Protein 2WPQ (pdb70)

Radius of gyration: 41.94 Å; Cα contacts (8 Å, |Δi|>4): 166; chains: 3; bounding box: 78×18×130 Å

B-factor: mean 27.18, std 9.49, range [5.08, 72.44]

Organism: Salmonella typhimurium (strain LT2 / SGSC1412 / ATCC 700720) (NCBI:txid99287)

InterPro domains:
  IPR005594 Trimeric autotransporter adhesin YadA-like, C-terminal membrane anchor domain [PF03895] (1401-1461)
  IPR008635 Trimeric autotransporter adhesin YadA-like, stalk domain [PF05662] (232-275)
  IPR008635 Trimeric autotransporter adhesin YadA-like, stalk domain [PF05662] (337-381)
  IPR008635 Trimeric autotransporter adhesin YadA-like, stalk domain [PF05662] (456-500)
  IPR008635 Trimeric autotransporter adhesin YadA-like, stalk domain [PF05662] (547-591)
  IPR008635 Trimeric autotransporter adhesin YadA-like, stalk domain [PF05662] (638-681)
  IPR008635 Trimeric autotransporter adhesin YadA-like, stalk domain [PF05662] (709-753)
  IPR008635 Trimeric autotransporter adhesin YadA-like, stalk domain [PF05662] (800-843)
  IPR008635 Trimeric autotransporter adhesin YadA-like, stalk domain [PF05662] (871-912)
  IPR008635 Trimeric autotransporter adhesin YadA-like, stalk domain [PF05662] (1029-1067)
  IPR008635 Trimeric autotransporter adhesin YadA-like, stalk domain [PF05662] (1165-1205)
  IPR008635 Trimeric autotransporter adhesin YadA-like, stalk domain [PF05662] (1286-1325)
  IPR008635 Trimeric autotransporter adhesin YadA-like, stalk domain [PF05662] (1339-1376)
  IPR008640 Trimeric autotransporter adhesin YadA-like, head domain [PF05658] (119-144)
  IPR008640 Trimeric autotransporter adhesin YadA-like, head domain [PF05658] (146-172)
  IPR008640 Trimeric autotransporter adhesin YadA-like, head domain [PF05658] (174-200)
  IPR008640 Trimeric autotransporter adhesin YadA-like, head domain [PF05658] (202-227)
  IPR008640 Trimeric autotransp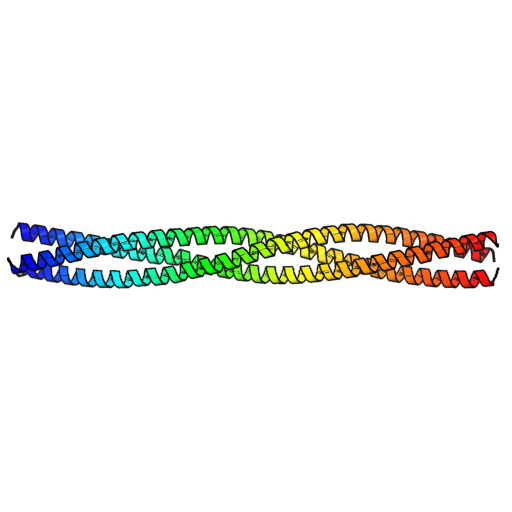orter adhesin YadA-like, head domain [PF05658] (943-969)
  IPR008640 Trimeric autotransporter adhesin YadA-like, head domain [PF05658] (1104-1130)
  IPR008640 Trimeric autotransporter adhesin YadA-like, head domain [PF05658] (1237-1254)

Foldseek 3Di:
DVVVVVVVVVVVVVVVVVVVVVVVVVVVVVVVVVVVVVVVVVVVVVVVVVVVVVVVVVVVVVVVVVVVVVVVVVVVVVVVVVVVVVVVVVVVVVVVVVD/DVVVVVVVVVVVVVVVVVVVVVVVVVVVVVVVVVVVVVVVVVVVVVVVVVVVVVVVVVVVVVVVVVVVVVVVVVVVVVVVVVVVVVVVVVVVVVVVVVD/DVVVVVVVVVVVVVVVVVVVVVVVVVVVVVVVVVVVVVVVVVVVVVVVVVVVVVVVVVVVVVVVVVVVVVVVVVVVVVVVVVVVVVVVVVVVVVVVVVD

Structure (mmCIF, N/CA/C/O backbone):
data_2WPQ
#
_entry.id   2WPQ
#
_cell.length_a   26.022
_cell.length_b   36.967
_cell.length_c   178.445
_cell.angle_alpha   90.00
_cell.angle_beta   92.73
_cell.angle_gamma   90.00
#
_symmetry.space_group_name_H-M   'P 1 21 1'
#
loop_
_entity.id
_entity.type
_entity.pdbx_description
1 polymer 'TRIMERIC AUTOTRANSPORTER ADHESIN FRAGMENT'
2 non-polymer 'NITRATE ION'
3 non-polymer 'CHLORIDE ION'
4 water water
#
loop_
_atom_site.group_PDB
_atom_site.id
_atom_site.type_symbol
_atom_site.label_atom_id
_atom_site.label_alt_id
_atom_site.label_comp_id
_atom_site.label_asym_id
_atom_site.label_entity_id
_atom_site.label_seq_id
_atom_site.pdbx_PDB_ins_code
_atom_site.Cartn_x
_atom_site.Cartn_y
_atom_site.Cartn_z
_atom_site.occupancy
_atom_site.B_iso_or_equiv
_atom_site.auth_seq_id
_atom_site.auth_comp_id
_atom_site.auth_asym_id
_atom_site.auth_atom_id
_atom_site.pdbx_PDB_model_num
ATOM 1 N N . MET A 1 1 ? -54.711 0.268 -104.988 1.00 52.73 450 MET A N 1
ATOM 2 C CA . MET A 1 1 ? -53.795 1.222 -104.293 1.00 52.49 450 MET A CA 1
ATOM 3 C C . MET A 1 1 ? -54.376 1.737 -102.971 1.00 51.13 450 MET A C 1
ATOM 4 O O . MET A 1 1 ? -53.625 2.155 -102.088 1.00 50.70 450 MET A O 1
ATOM 6 N N . LYS A 1 2 ? -55.701 1.707 -102.831 1.00 48.93 451 LYS A N 1
ATOM 7 C CA . LYS A 1 2 ? -56.356 2.256 -101.636 1.00 47.16 451 LYS A CA 1
ATOM 8 C C . LYS A 1 2 ? -56.018 1.438 -100.395 1.00 43.73 451 LYS A C 1
ATOM 9 O O . LYS A 1 2 ? -55.655 1.993 -99.353 1.00 42.56 451 LYS A O 1
ATOM 15 N N . GLN A 1 3 ? -56.128 0.118 -100.523 1.00 39.54 452 GLN A N 1
ATOM 16 C CA . GLN A 1 3 ? -55.804 -0.792 -99.430 1.00 38.82 452 GLN A CA 1
ATOM 17 C C . GLN A 1 3 ? -54.344 -0.654 -99.015 1.00 35.21 452 GLN A C 1
ATOM 18 O O . GLN A 1 3 ? -54.039 -0.620 -97.824 1.00 32.34 452 GLN A O 1
ATOM 24 N N . ILE A 1 4 ? -53.450 -0.576 -100.001 1.00 32.24 453 ILE A N 1
ATOM 25 C CA . ILE A 1 4 ? -52.017 -0.432 -99.728 1.00 30.42 453 ILE A CA 1
ATOM 26 C C . ILE A 1 4 ? -51.744 0.882 -99.012 1.00 27.81 453 ILE A C 1
ATOM 27 O O . ILE A 1 4 ? -50.928 0.938 -98.093 1.00 25.43 453 ILE A O 1
ATOM 32 N N . GLU A 1 5 ? -52.435 1.934 -99.427 1.00 26.43 454 GLU A N 1
ATOM 33 C CA . GLU A 1 5 ? -52.309 3.223 -98.763 1.00 27.91 454 GLU A CA 1
ATOM 34 C C . GLU A 1 5 ? -52.760 3.128 -97.307 1.00 23.83 454 GLU A C 1
ATOM 35 O O . GLU A 1 5 ? -52.091 3.651 -96.427 1.00 19.81 454 GLU A O 1
ATOM 41 N N . ASP A 1 6 ? -53.871 2.438 -97.057 1.00 23.24 455 ASP A N 1
ATOM 42 C CA . ASP A 1 6 ? -54.332 2.188 -95.684 1.00 22.05 455 ASP A CA 1
ATOM 43 C C . ASP A 1 6 ? -53.283 1.431 -94.868 1.00 18.53 455 ASP A C 1
ATOM 44 O O . ASP A 1 6 ? -53.057 1.722 -93.701 1.00 16.65 455 ASP A O 1
ATOM 49 N N . LYS A 1 7 ? -52.651 0.441 -95.486 1.00 17.44 456 LYS A N 1
ATOM 50 C CA . LYS A 1 7 ? -51.628 -0.324 -94.798 1.00 15.96 456 LYS A CA 1
ATOM 51 C C . LYS A 1 7 ? -50.423 0.565 -94.503 1.00 14.29 456 LYS A C 1
ATOM 52 O O . LYS A 1 7 ? -49.888 0.523 -93.400 1.00 13.32 456 LYS A O 1
ATOM 58 N N . ILE A 1 8 ? -50.059 1.427 -95.455 1.00 12.80 457 ILE A N 1
ATOM 59 C CA . ILE A 1 8 ? -48.923 2.336 -95.275 1.00 15.39 457 ILE A CA 1
ATOM 60 C C . ILE A 1 8 ? -49.190 3.320 -94.13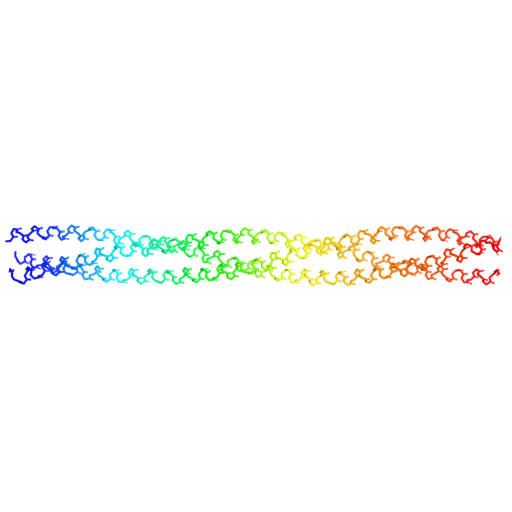2 1.00 16.14 457 ILE A C 1
ATOM 61 O O . ILE A 1 8 ? -48.303 3.615 -93.318 1.00 12.65 457 ILE A O 1
ATOM 66 N N . GLU A 1 9 ? -50.432 3.785 -94.047 1.00 16.87 458 GLU A N 1
ATOM 67 C CA . GLU A 1 9 ? -50.823 4.670 -92.968 1.00 16.63 458 GLU A CA 1
ATOM 68 C C . GLU A 1 9 ? -50.622 3.966 -91.630 1.00 13.58 458 GLU A C 1
ATOM 69 O O . GLU A 1 9 ? -50.062 4.544 -90.721 1.00 14.72 458 GLU A O 1
ATOM 75 N N . GLU A 1 10 ? -51.033 2.704 -91.506 1.00 16.06 459 GLU A N 1
ATOM 76 C CA . GLU A 1 10 ? -50.846 2.020 -90.234 1.00 17.12 459 GLU A CA 1
ATOM 77 C C . GLU A 1 10 ? -49.354 1.817 -89.947 1.00 14.86 459 GLU A C 1
ATOM 78 O O . GLU A 1 10 ? -48.908 1.960 -88.815 1.00 15.94 459 GLU A O 1
ATOM 84 N N . ILE A 1 11 ? -48.590 1.509 -90.988 1.00 13.91 460 ILE A N 1
ATOM 85 C CA . ILE A 1 11 ? -47.161 1.280 -90.846 1.00 14.58 460 ILE A CA 1
ATOM 86 C C . ILE A 1 11 ? -46.473 2.525 -90.335 1.00 12.31 460 ILE A C 1
ATOM 87 O O . ILE A 1 11 ? -45.738 2.490 -89.343 1.00 14.54 460 ILE A O 1
ATOM 92 N N . LEU A 1 12 ? -46.747 3.636 -90.994 1.00 15.95 461 LEU A N 1
ATOM 93 C CA . LEU A 1 12 ? -46.095 4.863 -90.612 1.00 15.08 461 LEU A CA 1
ATOM 94 C C . LEU A 1 12 ? -46.400 5.182 -89.149 1.00 17.54 461 LEU A C 1
ATOM 95 O O . LEU A 1 12 ? -45.478 5.519 -88.399 1.00 16.81 461 LEU A O 1
ATOM 100 N N . SER A 1 13 ? -47.667 5.021 -88.735 1.00 20.15 462 SER A N 1
ATOM 101 C CA . SER A 1 13 ? -48.082 5.260 -87.331 1.00 20.01 462 SER A CA 1
ATOM 102 C C . SER A 1 13 ? -47.348 4.384 -86.330 1.00 18.76 462 SER A C 1
ATOM 103 O O . SER A 1 13 ? -46.878 4.866 -85.308 1.00 17.63 462 SER A O 1
ATOM 106 N N . LYS A 1 14 ? -47.262 3.089 -86.619 1.00 18.71 463 LYS A N 1
ATOM 107 C CA . LYS A 1 14 ? -46.485 2.183 -85.797 1.00 18.22 463 LYS A CA 1
ATOM 108 C C . LYS A 1 14 ? -45.024 2.612 -85.725 1.00 16.08 463 LYS A C 1
ATOM 109 O O . LYS A 1 14 ? -44.429 2.630 -84.654 1.00 15.71 463 LYS A O 1
ATOM 115 N N . ILE A 1 15 ? -44.436 2.946 -86.861 1.00 16.96 464 ILE A N 1
ATOM 116 C CA . ILE A 1 15 ? -43.026 3.316 -86.860 1.00 18.10 464 ILE A CA 1
ATOM 117 C C . ILE A 1 15 ? -42.829 4.559 -85.991 1.00 20.66 464 ILE A C 1
ATOM 118 O O . ILE A 1 15 ? -41.911 4.608 -85.174 1.00 20.88 464 ILE A O 1
ATOM 123 N N . TYR A 1 16 ? -43.723 5.530 -86.132 1.00 19.08 465 TYR A N 1
ATOM 124 C CA . TYR A 1 16 ? -43.690 6.717 -85.287 1.00 19.91 465 TYR A CA 1
ATOM 125 C C . TYR A 1 16 ? -43.737 6.344 -83.800 1.00 19.81 465 TYR A C 1
ATOM 126 O O . TYR A 1 16 ? -42.942 6.851 -83.004 1.00 20.80 465 TYR A O 1
ATOM 135 N N . HIS A 1 17 ? -44.653 5.451 -83.431 1.00 19.09 466 HIS A N 1
ATOM 136 C CA . HIS A 1 17 ? -44.757 5.022 -82.045 1.00 17.54 466 HIS A CA 1
ATOM 137 C C . HIS A 1 17 ? -43.463 4.336 -81.576 1.00 16.25 466 HIS A C 1
ATOM 138 O O . HIS A 1 17 ? -42.980 4.609 -80.480 1.00 16.84 466 HIS A O 1
ATOM 145 N N . ILE A 1 18 ? -42.921 3.447 -82.404 1.00 15.85 467 ILE A N 1
ATOM 146 C CA . ILE A 1 18 ? -41.675 2.757 -82.086 1.00 15.45 467 ILE A CA 1
ATOM 147 C C . ILE A 1 18 ? -40.528 3.735 -81.855 1.00 14.24 467 ILE A C 1
ATOM 148 O O . ILE A 1 18 ? -39.771 3.589 -80.902 1.00 13.43 467 ILE A O 1
ATOM 153 N N . GLU A 1 19 ? -40.426 4.753 -82.703 1.00 17.78 468 GLU A N 1
ATOM 154 C CA . GLU A 1 19 ? -39.404 5.782 -82.545 1.00 18.44 468 GLU A CA 1
ATOM 155 C C . GLU A 1 19 ? -39.504 6.496 -81.197 1.00 18.57 468 GLU A C 1
ATOM 156 O O . GLU A 1 19 ? -38.489 6.725 -80.538 1.00 18.31 468 GLU A O 1
ATOM 162 N N . ASN A 1 20 ? -40.726 6.866 -80.807 1.00 19.56 469 ASN A N 1
ATOM 163 C CA . ASN A 1 20 ? -40.985 7.430 -79.478 1.00 16.29 469 ASN A CA 1
ATOM 164 C C . ASN A 1 20 ? -40.625 6.469 -78.364 1.00 13.75 469 ASN A C 1
ATOM 165 O O . ASN A 1 20 ? -39.970 6.833 -77.399 1.00 11.93 469 ASN A O 1
ATOM 170 N N . GLU A 1 21 ? -41.042 5.216 -78.478 1.00 14.66 470 GLU A N 1
ATOM 171 C CA . GLU A 1 21 ? -40.629 4.271 -77.475 1.00 13.21 470 GLU A CA 1
ATOM 172 C C . GLU A 1 21 ? -39.111 4.275 -77.365 1.00 13.36 470 GLU A C 1
ATOM 173 O O . GLU A 1 21 ? -38.579 4.350 -76.268 1.00 17.26 470 GLU A O 1
ATOM 179 N N . ILE A 1 22 ? -38.418 4.171 -78.498 1.00 15.77 471 ILE A N 1
ATOM 180 C CA . ILE A 1 22 ? -36.955 4.033 -78.480 1.00 17.96 471 ILE A CA 1
ATOM 181 C C . ILE A 1 22 ? -36.286 5.245 -77.815 1.00 18.43 471 ILE A C 1
ATOM 182 O O . ILE A 1 22 ? -35.357 5.099 -77.019 1.00 19.71 471 ILE A O 1
ATOM 187 N N . ALA A 1 23 ? -36.773 6.436 -78.130 1.00 19.78 472 ALA A N 1
ATOM 188 C CA . ALA A 1 23 ? -36.283 7.657 -77.487 1.00 20.87 472 ALA A CA 1
ATOM 189 C C . ALA A 1 23 ? -36.488 7.594 -75.967 1.00 21.54 472 ALA A C 1
ATOM 190 O O . ALA A 1 23 ? -35.582 7.906 -75.194 1.00 20.73 472 ALA A O 1
ATOM 192 N N . ARG A 1 24 ? -37.677 7.176 -75.549 1.00 22.10 473 ARG A N 1
ATOM 193 C CA . ARG A 1 24 ? -37.963 6.967 -74.130 1.00 24.15 473 ARG A CA 1
ATOM 194 C C . ARG A 1 24 ? -36.986 5.961 -73.508 1.00 21.86 473 ARG A C 1
ATOM 195 O O . ARG A 1 24 ? -36.430 6.207 -72.440 1.00 19.35 473 ARG A O 1
ATOM 203 N N . ILE A 1 25 ? -36.775 4.840 -74.191 1.00 20.55 474 ILE A N 1
ATOM 204 C CA . ILE A 1 25 ? -35.879 3.810 -73.701 1.00 19.77 474 ILE A CA 1
ATOM 205 C C . ILE A 1 25 ? -34.457 4.327 -73.562 1.00 18.52 474 ILE A C 1
ATOM 206 O O . ILE A 1 25 ? -33.767 4.000 -72.611 1.00 19.68 474 ILE A O 1
ATOM 211 N N . LYS A 1 26 ? -34.018 5.136 -74.511 1.00 18.90 475 LYS A N 1
ATOM 212 C CA . LYS A 1 26 ? -32.674 5.690 -74.438 1.00 20.80 475 LYS A CA 1
ATOM 213 C C . LYS A 1 26 ? -32.497 6.560 -73.213 1.00 20.80 475 LYS A C 1
ATOM 214 O O . LYS A 1 26 ? -31.500 6.446 -72.501 1.00 20.42 475 LYS A O 1
ATOM 220 N N . LYS A 1 27 ? -33.478 7.420 -72.972 1.00 21.44 476 LYS A N 1
ATOM 221 C CA . LYS A 1 27 ? -33.485 8.259 -71.794 1.00 23.01 476 LYS A CA 1
ATOM 222 C C . LYS A 1 27 ? -33.404 7.417 -70.513 1.00 21.30 476 LYS A C 1
ATOM 223 O O . LYS A 1 27 ? -32.599 7.703 -69.624 1.00 22.88 476 LYS A O 1
ATOM 229 N N . LEU A 1 28 ? -34.241 6.390 -70.423 1.00 19.07 477 LEU A N 1
ATOM 230 C CA . LEU A 1 28 ? -34.209 5.481 -69.290 1.00 19.25 477 LEU A CA 1
ATOM 231 C C . LEU A 1 28 ? -32.811 4.931 -69.058 1.00 17.51 477 LEU A C 1
ATOM 232 O O . LEU A 1 28 ? -32.334 4.935 -67.928 1.00 16.24 477 LEU A O 1
ATOM 237 N N . ILE A 1 29 ? -32.169 4.472 -70.131 1.00 18.87 478 ILE A N 1
ATOM 238 C CA . ILE A 1 29 ? -30.846 3.850 -70.040 1.00 19.93 478 ILE A CA 1
ATOM 239 C C . ILE A 1 29 ? -29.818 4.833 -69.525 1.00 20.75 478 ILE A C 1
ATOM 240 O O . ILE A 1 29 ? -29.013 4.508 -68.650 1.00 18.88 478 ILE A O 1
ATOM 245 N N . PHE A 1 30 ? -29.850 6.050 -70.042 1.00 22.14 479 PHE A N 1
ATOM 246 C CA . PHE A 1 30 ? -28.867 7.022 -69.601 1.00 24.91 479 PHE A CA 1
ATOM 247 C C . PHE A 1 30 ? -29.118 7.473 -68.157 1.00 24.66 479 PHE A C 1
ATOM 248 O O . PHE A 1 30 ? -28.163 7.624 -67.394 1.00 22.83 479 PHE A O 1
ATOM 256 N N . ASP A 1 31 ? -30.387 7.599 -67.762 1.00 25.10 480 ASP A N 1
ATOM 257 C CA . ASP A 1 31 ? -30.734 7.878 -66.365 1.00 26.08 480 ASP A CA 1
ATOM 258 C C . ASP A 1 31 ? -30.337 6.723 -65.438 1.00 25.45 480 ASP A C 1
ATOM 259 O O . ASP A 1 31 ? -29.916 6.949 -64.305 1.00 26.30 480 ASP A O 1
ATOM 264 N N . THR A 1 32 ? -30.485 5.490 -65.913 1.00 23.94 481 THR A N 1
ATOM 265 C CA . THR A 1 32 ? -30.049 4.326 -65.154 1.00 21.71 481 THR A CA 1
ATOM 266 C C . THR A 1 32 ? -28.549 4.404 -64.910 1.00 22.72 481 THR A C 1
ATOM 267 O O . THR A 1 32 ? -28.064 4.154 -63.795 1.00 22.20 481 THR A O 1
ATOM 271 N N . ASN A 1 33 ? -27.822 4.785 -65.954 1.00 22.31 482 ASN A N 1
ATOM 272 C CA . ASN A 1 33 ? -26.376 4.861 -65.875 1.00 23.32 482 ASN A CA 1
ATOM 273 C C . ASN A 1 33 ? -25.856 6.031 -65.048 1.00 23.83 482 ASN A C 1
ATOM 274 O O . ASN A 1 33 ? -24.755 5.956 -64.514 1.00 24.36 482 ASN A O 1
ATOM 279 N N . GLU A 1 34 ? -26.635 7.103 -64.931 1.00 27.20 483 GLU A N 1
ATOM 280 C CA . GLU A 1 34 ? -26.306 8.160 -63.978 1.00 28.54 483 GLU A CA 1
ATOM 281 C C . GLU A 1 34 ? -26.248 7.577 -62.562 1.00 28.42 483 GLU A C 1
ATOM 282 O O . GLU A 1 34 ? -25.319 7.853 -61.802 1.00 29.22 483 GLU A O 1
ATOM 288 N N . LYS A 1 35 ? -27.248 6.770 -62.220 1.00 26.45 484 LYS A N 1
ATOM 289 C CA . LYS A 1 35 ? -27.313 6.131 -60.908 1.00 25.99 484 LYS A CA 1
ATOM 290 C C . LYS A 1 35 ? -26.195 5.114 -60.725 1.00 24.28 484 LYS A C 1
ATOM 291 O O . LYS A 1 35 ? -25.558 5.071 -59.667 1.00 23.97 484 LYS A O 1
ATOM 297 N N . VAL A 1 36 ? -25.979 4.283 -61.743 1.00 23.68 485 VAL A N 1
ATOM 298 C CA . VAL A 1 36 ? -24.934 3.260 -61.682 1.00 23.34 485 VAL A CA 1
ATOM 299 C C . VAL A 1 36 ? -23.566 3.913 -61.472 1.00 24.16 485 VAL A C 1
ATOM 300 O O . VAL A 1 36 ? -22.768 3.424 -60.685 1.00 22.16 485 VAL A O 1
ATOM 304 N N . ASP A 1 37 ? -23.308 5.035 -62.142 1.00 24.04 486 ASP A N 1
ATOM 305 C CA . ASP A 1 37 ? -22.007 5.685 -62.016 1.00 25.62 486 ASP A CA 1
ATOM 306 C C . ASP A 1 37 ? -21.835 6.362 -60.653 1.00 25.64 486 ASP A C 1
ATOM 307 O O . ASP A 1 37 ? -20.745 6.326 -60.079 1.00 27.35 486 ASP A O 1
ATOM 312 N N . GLN A 1 38 ? -22.904 6.965 -60.137 1.00 25.25 487 GLN A N 1
ATOM 313 C CA . GLN A 1 38 ? -22.891 7.483 -58.775 1.00 25.31 487 GLN A CA 1
ATOM 314 C C . GLN A 1 38 ? -22.711 6.362 -57.753 1.00 23.74 487 GLN A C 1
ATOM 315 O O . GLN A 1 38 ? -21.970 6.524 -56.792 1.00 23.72 487 GLN A O 1
ATOM 321 N N . ASN A 1 39 ? -23.377 5.229 -57.963 1.00 23.35 488 ASN A N 1
ATOM 322 C CA . ASN A 1 39 ? -23.150 4.071 -57.113 1.00 22.45 488 ASN A CA 1
ATOM 323 C C . ASN A 1 39 ? -21.667 3.735 -57.071 1.00 23.23 488 ASN A C 1
ATOM 324 O O . ASN A 1 39 ? -21.094 3.556 -55.991 1.00 21.40 488 ASN A O 1
ATOM 329 N N . THR A 1 40 ? -21.051 3.691 -58.250 1.00 22.31 489 THR A N 1
ATOM 330 C CA . THR A 1 40 ? -19.648 3.305 -58.380 1.00 24.38 489 THR A CA 1
ATOM 331 C C . THR A 1 40 ? -18.729 4.283 -57.662 1.00 23.96 489 THR A C 1
ATOM 332 O O . THR A 1 40 ? -17.770 3.873 -57.003 1.00 23.94 489 THR A O 1
ATOM 336 N N . ALA A 1 41 ? -19.035 5.570 -57.806 1.00 23.75 490 ALA A N 1
ATOM 337 C CA . ALA A 1 41 ? -18.304 6.625 -57.129 1.00 25.03 490 ALA A CA 1
ATOM 338 C C . ALA A 1 41 ? -18.412 6.465 -55.608 1.00 24.85 490 ALA A C 1
ATOM 339 O O . ALA A 1 41 ? -17.419 6.612 -54.892 1.00 25.11 490 ALA A O 1
ATOM 341 N N . ASP A 1 42 ? -19.616 6.147 -55.133 1.00 24.38 491 ASP A N 1
ATOM 342 C CA . ASP A 1 42 ? -19.874 5.955 -53.705 1.00 23.24 491 ASP A CA 1
ATOM 343 C C . ASP A 1 42 ? -19.162 4.711 -53.159 1.00 23.49 491 ASP A C 1
ATOM 344 O O . ASP A 1 42 ? -18.583 4.747 -52.073 1.00 23.53 491 ASP A O 1
ATOM 349 N N . ILE A 1 43 ? -19.196 3.616 -53.910 1.00 23.19 492 ILE A N 1
ATOM 350 C CA . ILE A 1 43 ? -18.432 2.417 -53.548 1.00 24.00 492 ILE A CA 1
ATOM 351 C C . ILE A 1 43 ? -16.937 2.729 -53.417 1.00 23.40 492 ILE A C 1
ATOM 352 O O . ILE A 1 43 ? -16.274 2.264 -52.490 1.00 21.52 492 ILE A O 1
ATOM 357 N N . THR A 1 44 ? -16.419 3.531 -54.341 1.00 25.02 493 THR A N 1
ATOM 358 C CA . THR A 1 44 ? -15.008 3.896 -54.329 1.00 24.69 493 THR A CA 1
ATOM 359 C C . THR A 1 44 ? -14.653 4.666 -53.063 1.00 23.90 493 THR A C 1
ATOM 360 O O . THR A 1 44 ? -13.646 4.381 -52.423 1.00 23.96 493 THR A O 1
ATOM 364 N N . THR A 1 45 ? -15.493 5.623 -52.689 1.00 24.45 494 THR A N 1
ATOM 365 C CA . THR A 1 45 ? -15.281 6.370 -51.456 1.00 24.78 494 THR A CA 1
ATOM 366 C C . THR A 1 45 ? -15.319 5.450 -50.247 1.00 23.81 494 THR A C 1
ATOM 367 O O . THR A 1 45 ? -14.484 5.552 -49.349 1.00 19.70 494 THR A O 1
ATOM 371 N N . ASN A 1 46 ? -16.287 4.542 -50.240 1.00 24.25 495 ASN A N 1
ATOM 372 C CA . ASN A 1 46 ? -16.453 3.637 -49.131 1.00 24.67 495 ASN A CA 1
ATOM 373 C C . ASN A 1 46 ? -15.269 2.691 -49.014 1.00 27.22 495 ASN A C 1
ATOM 374 O O . ASN A 1 46 ? -14.791 2.430 -47.911 1.00 27.44 495 ASN A O 1
ATOM 379 N N . THR A 1 47 ? -14.791 2.197 -50.152 1.00 26.24 496 THR A N 1
ATOM 380 C CA . THR A 1 47 ? -13.645 1.293 -50.170 1.00 26.30 496 THR A CA 1
ATOM 381 C C . THR A 1 47 ? -12.399 1.949 -49.564 1.00 25.97 496 THR A C 1
ATOM 382 O O . THR A 1 47 ? -11.717 1.344 -48.726 1.00 23.01 496 THR A O 1
ATOM 386 N N . ASN A 1 48 ? -12.127 3.187 -49.975 1.00 23.44 497 ASN A N 1
ATOM 387 C CA . ASN A 1 48 ? -11.049 3.976 -49.392 1.00 24.92 497 ASN A CA 1
ATOM 388 C C . ASN A 1 48 ? -11.214 4.142 -47.879 1.00 23.98 497 ASN A C 1
ATOM 389 O O . ASN A 1 48 ? -10.254 4.005 -47.123 1.00 22.48 497 ASN A O 1
ATOM 394 N N . SER A 1 49 ? -12.438 4.435 -47.454 1.00 21.16 498 SER A N 1
ATOM 395 C CA . SER A 1 49 ? -12.750 4.621 -46.036 1.00 21.06 498 SER A CA 1
ATOM 396 C C . SER A 1 49 ? -12.561 3.328 -45.267 1.00 21.38 498 SER A C 1
ATOM 397 O O . SER A 1 49 ? -11.943 3.314 -44.194 1.00 22.53 498 SER A O 1
ATOM 400 N N . ILE A 1 50 ? -13.078 2.241 -45.827 1.00 19.54 499 ILE A N 1
ATOM 401 C CA . ILE A 1 50 ? -12.922 0.925 -45.218 1.00 19.00 499 ILE A CA 1
ATOM 402 C C . ILE A 1 50 ? -11.435 0.611 -45.063 1.00 21.54 499 ILE A C 1
ATOM 403 O O . ILE A 1 50 ? -10.993 0.127 -44.021 1.00 20.84 499 ILE A O 1
ATOM 408 N N . ASN A 1 51 ? -10.660 0.932 -46.092 1.00 24.68 500 ASN A N 1
ATOM 409 C CA . ASN A 1 51 ? -9.220 0.735 -46.039 1.00 25.77 500 ASN A CA 1
ATOM 410 C C . ASN A 1 51 ? -8.527 1.574 -44.975 1.00 23.62 500 ASN A C 1
ATOM 411 O O . ASN A 1 51 ? -7.713 1.043 -44.228 1.00 24.37 500 ASN A O 1
ATOM 416 N N . GLN A 1 52 ? -8.856 2.860 -44.869 1.00 25.97 501 GLN A N 1
ATOM 417 C CA . GLN A 1 52 ? -8.292 3.664 -43.787 1.00 25.23 501 GLN A CA 1
ATOM 418 C C . GLN A 1 52 ? -8.636 3.014 -42.444 1.00 23.61 501 GLN A C 1
ATOM 419 O O . GLN A 1 52 ? -7.759 2.809 -41.606 1.00 21.20 501 GLN A O 1
ATOM 425 N N . ASN A 1 53 ? -9.903 2.660 -42.268 1.00 21.16 502 ASN A N 1
ATOM 426 C CA . ASN A 1 53 ? -10.393 2.158 -40.994 1.00 20.48 502 ASN A CA 1
ATOM 427 C C . ASN A 1 53 ? -9.724 0.854 -40.590 1.00 20.30 502 ASN A C 1
ATOM 428 O O . ASN A 1 53 ? -9.376 0.657 -39.430 1.00 20.13 502 ASN A O 1
ATOM 433 N N . THR A 1 54 ? -9.556 -0.030 -41.560 1.00 19.97 503 THR A N 1
ATOM 434 C CA . THR A 1 54 ? -8.910 -1.304 -41.320 1.00 22.54 503 THR A CA 1
ATOM 435 C C . THR A 1 54 ? -7.498 -1.087 -40.780 1.00 23.77 503 THR A C 1
ATOM 436 O O . THR A 1 54 ? -7.102 -1.734 -39.813 1.00 26.01 503 THR A O 1
ATOM 440 N N . THR A 1 55 ? -6.770 -0.143 -41.375 1.00 24.29 504 THR A N 1
ATOM 441 C CA . THR A 1 55 ? -5.414 0.185 -40.930 1.00 26.33 504 THR A CA 1
ATOM 442 C C . THR A 1 55 ? -5.441 0.724 -39.504 1.00 26.64 504 THR A C 1
ATOM 443 O O . THR A 1 55 ? -4.693 0.256 -38.643 1.00 26.28 504 THR A O 1
ATOM 447 N N . ASP A 1 56 ? -6.325 1.694 -39.272 1.00 25.35 505 ASP A N 1
ATOM 448 C CA . ASP A 1 56 ? -6.493 2.318 -37.958 1.00 25.77 505 ASP A CA 1
ATOM 449 C C . ASP A 1 56 ? -6.878 1.312 -36.862 1.00 25.55 505 ASP A C 1
ATOM 450 O O . ASP A 1 56 ? -6.395 1.418 -35.734 1.00 28.20 505 ASP A O 1
ATOM 455 N N . ILE A 1 57 ? -7.721 0.335 -37.192 1.00 24.84 506 ILE A N 1
ATOM 456 C CA . ILE A 1 57 ? -8.073 -0.734 -36.250 1.00 25.26 506 ILE A CA 1
ATOM 457 C C . ILE A 1 57 ? -6.849 -1.605 -35.927 1.00 27.34 506 ILE A C 1
ATOM 458 O O . ILE A 1 57 ? -6.628 -1.987 -34.767 1.00 23.69 506 ILE A O 1
ATOM 463 N N . ALA A 1 58 ? -6.065 -1.913 -36.962 1.00 27.69 507 ALA A N 1
ATOM 464 C CA . ALA A 1 58 ? -4.809 -2.655 -36.812 1.00 27.19 507 ALA A CA 1
ATOM 465 C C . ALA A 1 58 ? -3.865 -1.955 -35.837 1.00 26.27 507 ALA A C 1
ATOM 466 O O . ALA A 1 58 ? -3.321 -2.584 -34.927 1.00 25.49 507 ALA A O 1
ATOM 468 N N . THR A 1 59 ? -3.669 -0.655 -36.040 1.00 24.47 508 THR A N 1
ATOM 469 C CA . THR A 1 59 ? -2.852 0.147 -35.137 1.00 24.02 508 THR A CA 1
ATOM 470 C C . THR A 1 59 ? -3.395 0.107 -33.711 1.00 23.59 508 THR A C 1
ATOM 471 O O . THR A 1 59 ? -2.642 -0.128 -32.762 1.00 22.69 508 THR A O 1
ATOM 475 N N . ASN A 1 60 ? -4.699 0.326 -33.563 1.00 20.10 509 ASN A N 1
ATOM 476 C CA . ASN A 1 60 ? -5.302 0.342 -32.240 1.00 19.51 509 ASN A CA 1
ATOM 477 C C . ASN A 1 60 ? -5.143 -1.002 -31.559 1.00 19.28 509 ASN A C 1
ATOM 478 O O . ASN A 1 60 ? -4.873 -1.070 -30.364 1.00 18.51 509 ASN A O 1
ATOM 483 N N . THR A 1 61 ? -5.245 -2.069 -32.339 1.00 21.73 510 THR A N 1
ATOM 484 C CA . THR A 1 61 ? -5.180 -3.416 -31.790 1.00 22.84 510 THR A CA 1
ATOM 485 C C . THR A 1 61 ? -3.782 -3.712 -31.241 1.00 25.30 510 THR A C 1
ATOM 486 O O . THR A 1 61 ? -3.634 -4.353 -30.194 1.00 24.99 510 THR A O 1
ATOM 490 N N . THR A 1 62 ? -2.773 -3.220 -31.954 1.00 24.87 511 THR A N 1
ATOM 491 C CA . THR A 1 62 ? -1.377 -3.352 -31.556 1.00 25.75 511 THR A CA 1
ATOM 492 C C . THR A 1 62 ? -1.105 -2.554 -30.292 1.00 24.36 511 THR A C 1
ATOM 493 O O . THR A 1 62 ? -0.449 -3.032 -29.360 1.00 23.34 511 THR A O 1
ATOM 497 N N . ASN A 1 63 ? -1.620 -1.336 -30.257 1.00 23.22 512 ASN A N 1
ATOM 498 C CA . ASN A 1 63 ? -1.457 -0.506 -29.084 1.00 22.06 512 ASN A CA 1
ATOM 499 C C . ASN A 1 63 ? -2.155 -1.090 -27.869 1.00 20.69 512 ASN A C 1
ATOM 500 O O . ASN A 1 63 ? -1.593 -1.080 -26.772 1.00 22.33 512 ASN A O 1
ATOM 505 N N . ILE A 1 64 ? -3.343 -1.652 -28.066 1.00 21.87 513 ILE A N 1
ATOM 506 C CA . ILE A 1 64 ? -4.046 -2.319 -26.973 1.00 20.49 513 ILE A CA 1
ATOM 507 C C . ILE A 1 64 ? -3.239 -3.495 -26.438 1.00 23.09 513 ILE A C 1
ATOM 508 O O . ILE A 1 64 ? -3.076 -3.632 -25.229 1.00 23.98 513 ILE A O 1
ATOM 513 N N . ASN A 1 65 ? -2.721 -4.331 -27.331 1.00 25.79 514 ASN A N 1
ATOM 514 C CA . ASN A 1 65 ? -1.908 -5.468 -26.905 1.00 26.62 514 ASN A CA 1
ATOM 515 C C . ASN A 1 65 ? -0.694 -5.013 -26.111 1.00 25.33 514 ASN A C 1
ATOM 516 O O . ASN A 1 65 ? -0.371 -5.591 -25.074 1.00 27.22 514 ASN A O 1
ATOM 521 N N . ASN A 1 66 ? -0.028 -3.971 -26.598 1.00 23.71 515 ASN A N 1
ATOM 522 C CA . ASN A 1 66 ? 1.129 -3.428 -25.909 1.00 25.36 515 ASN A CA 1
ATOM 523 C C . ASN A 1 66 ? 0.775 -2.889 -24.524 1.00 24.37 515 ASN A C 1
ATOM 524 O O . ASN A 1 66 ? 1.516 -3.109 -23.574 1.00 23.34 515 ASN A O 1
ATOM 529 N N . LEU A 1 67 ? -0.359 -2.199 -24.417 1.00 25.15 516 LEU A N 1
ATOM 530 C CA . LEU A 1 67 ? -0.833 -1.684 -23.132 1.00 25.10 516 LEU A CA 1
ATOM 531 C C . LEU A 1 67 ? -1.207 -2.819 -22.184 1.00 25.02 516 LEU A C 1
ATOM 532 O O . LEU A 1 67 ? -0.922 -2.754 -20.989 1.00 23.67 516 LEU A O 1
ATOM 537 N N . SER A 1 68 ? -1.859 -3.841 -22.728 1.00 26.63 517 SER A N 1
ATOM 538 C CA . SER A 1 68 ? -2.254 -5.015 -21.955 1.00 28.85 517 SER A CA 1
ATOM 539 C C . SER A 1 68 ? -1.039 -5.751 -21.389 1.00 30.50 517 SER A C 1
ATOM 540 O O . SER A 1 68 ? -1.066 -6.219 -20.244 1.00 33.11 517 SER A O 1
ATOM 543 N N . ASP A 1 69 ? 0.020 -5.845 -22.188 1.00 31.29 518 ASP A N 1
ATOM 544 C CA . ASP A 1 69 ? 1.274 -6.441 -21.736 1.00 31.35 518 ASP A CA 1
ATOM 545 C C . ASP A 1 69 ? 1.963 -5.586 -20.675 1.00 30.03 518 ASP A C 1
ATOM 546 O O . ASP A 1 69 ? 2.475 -6.126 -19.694 1.00 30.35 518 ASP A O 1
ATOM 551 N N . SER A 1 70 ? 1.985 -4.266 -20.864 1.00 28.27 519 SER A N 1
ATOM 552 C CA . SER A 1 70 ? 2.540 -3.369 -19.844 1.00 27.85 519 SER A CA 1
ATOM 553 C C . SER A 1 70 ? 1.735 -3.459 -18.554 1.00 27.50 519 SER A C 1
ATOM 554 O O . SER A 1 70 ? 2.301 -3.465 -17.456 1.00 26.44 519 SER A O 1
ATOM 557 N N . MET A 1 71 ? 0.414 -3.524 -18.698 1.00 27.54 520 MET A N 1
ATOM 558 C CA . MET A 1 71 ? -0.491 -3.614 -17.560 1.00 27.96 520 MET A CA 1
ATOM 559 C C . MET A 1 71 ? -0.216 -4.863 -16.726 1.00 27.33 520 MET A C 1
ATOM 560 O O . MET A 1 71 ? -0.255 -4.812 -15.495 1.00 24.01 520 MET A O 1
ATOM 565 N N . LYS A 1 72 ? 0.055 -5.973 -17.405 1.00 28.28 521 LYS A N 1
ATOM 566 C CA . LYS A 1 72 ? 0.362 -7.235 -16.735 1.00 29.87 521 LYS A CA 1
ATOM 567 C C . LYS A 1 72 ? 1.646 -7.105 -15.912 1.00 29.50 521 LYS A C 1
ATOM 568 O O . LYS A 1 72 ? 1.726 -7.618 -14.795 1.00 31.36 521 LYS A O 1
ATOM 574 N N . GLN A 1 73 ? 2.640 -6.412 -16.464 1.00 28.04 522 GLN A N 1
ATOM 575 C CA . GLN A 1 73 ? 3.889 -6.151 -15.751 1.00 27.39 522 GLN A CA 1
ATOM 576 C C . GLN A 1 73 ? 3.644 -5.288 -14.529 1.00 25.31 522 GLN A C 1
ATOM 577 O O . GLN A 1 73 ? 4.149 -5.581 -13.450 1.00 22.78 522 GLN A O 1
ATOM 583 N N . ILE A 1 74 ? 2.877 -4.218 -14.721 1.00 23.86 523 ILE A N 1
ATOM 584 C CA . ILE A 1 74 ? 2.503 -3.324 -13.634 1.00 23.68 523 ILE A CA 1
ATOM 585 C C . ILE A 1 74 ? 1.796 -4.071 -12.503 1.00 23.66 523 ILE A C 1
ATOM 586 O O . ILE A 1 74 ? 2.092 -3.832 -11.338 1.00 22.84 523 ILE A O 1
ATOM 591 N N . GLU A 1 75 ? 0.904 -4.997 -12.850 1.00 22.51 524 GLU A N 1
ATOM 592 C CA . GLU A 1 75 ? 0.162 -5.755 -11.838 1.00 24.05 524 GLU A CA 1
ATOM 593 C C . GLU A 1 75 ? 1.056 -6.704 -11.041 1.00 24.72 524 GLU A C 1
ATOM 594 O O . GLU A 1 75 ? 0.887 -6.845 -9.828 1.00 19.75 524 GLU A O 1
ATOM 600 N N . ASP A 1 76 ? 2.002 -7.345 -11.729 1.00 25.98 525 ASP A N 1
ATOM 601 C CA . ASP A 1 76 ? 3.056 -8.112 -11.072 1.00 26.94 525 ASP A CA 1
ATOM 602 C C . ASP A 1 76 ? 3.882 -7.238 -10.149 1.00 26.74 525 ASP A C 1
ATOM 603 O O . ASP A 1 76 ? 4.154 -7.629 -9.020 1.00 28.83 525 ASP A O 1
ATOM 608 N N . LYS A 1 77 ? 4.287 -6.060 -10.613 1.00 23.19 526 LYS A N 1
ATOM 609 C CA . LYS A 1 77 ? 5.051 -5.166 -9.748 1.00 24.77 526 LYS A CA 1
ATOM 610 C C . LYS A 1 77 ? 4.271 -4.681 -8.511 1.00 23.49 526 LYS A C 1
ATOM 611 O O . LYS A 1 77 ? 4.859 -4.527 -7.442 1.00 20.99 526 LYS A O 1
ATOM 617 N N . ILE A 1 78 ? 2.965 -4.472 -8.648 1.00 22.76 527 ILE A N 1
ATOM 618 C CA . ILE A 1 78 ? 2.130 -4.091 -7.504 1.00 25.23 527 ILE A CA 1
ATOM 619 C C . ILE A 1 78 ? 2.040 -5.266 -6.527 1.00 26.04 527 ILE A C 1
ATOM 620 O O . ILE A 1 78 ? 2.054 -5.063 -5.306 1.00 27.64 527 ILE A O 1
ATOM 625 N N . GLU A 1 79 ? 1.965 -6.486 -7.061 1.00 25.49 528 GLU A N 1
ATOM 626 C CA . GLU A 1 79 ? 1.966 -7.692 -6.231 1.00 27.38 528 GLU A CA 1
ATOM 627 C C . GLU A 1 79 ? 3.223 -7.694 -5.364 1.00 28.77 528 GLU A C 1
ATOM 628 O O . GLU A 1 79 ? 3.143 -7.744 -4.139 1.00 28.12 528 GLU A O 1
ATOM 634 N N . GLU A 1 80 ? 4.372 -7.616 -6.030 1.00 28.89 529 GLU A N 1
ATOM 635 C CA . GLU A 1 80 ? 5.686 -7.510 -5.395 1.00 28.61 529 GLU A CA 1
ATOM 636 C C . GLU A 1 80 ? 5.787 -6.370 -4.360 1.00 27.42 529 GLU A C 1
ATOM 637 O O . GLU A 1 80 ? 6.303 -6.583 -3.261 1.00 26.48 529 GLU A O 1
ATOM 643 N N . ILE A 1 81 ? 5.303 -5.179 -4.714 1.00 24.61 530 ILE A N 1
ATOM 644 C CA . ILE A 1 81 ? 5.309 -4.030 -3.812 1.00 22.95 530 ILE A CA 1
ATOM 645 C C . ILE A 1 81 ? 4.498 -4.325 -2.540 1.00 24.30 530 ILE A C 1
ATOM 646 O O . ILE A 1 81 ? 4.939 -4.048 -1.420 1.00 18.73 530 ILE A O 1
ATOM 651 N N . LEU A 1 82 ? 3.317 -4.906 -2.718 1.00 25.44 531 LEU A N 1
ATOM 652 C CA . LEU A 1 82 ? 2.439 -5.183 -1.589 1.00 26.37 531 LEU A CA 1
ATOM 653 C C . LEU A 1 82 ? 3.046 -6.201 -0.623 1.00 26.76 531 LEU A C 1
ATOM 654 O O . LEU A 1 82 ? 2.908 -6.047 0.591 1.00 27.60 531 LEU A O 1
ATOM 659 N N . SER A 1 83 ? 3.734 -7.213 -1.149 1.00 26.29 532 SER A N 1
ATOM 660 C CA . SER A 1 83 ? 4.407 -8.204 -0.300 1.00 27.71 532 SER A CA 1
ATOM 661 C C . SER A 1 83 ? 5.621 -7.628 0.425 1.00 26.94 532 SER A C 1
ATOM 662 O O . SER A 1 83 ? 5.899 -8.004 1.562 1.00 24.38 532 SER A O 1
ATOM 665 N N . LYS A 1 84 ? 6.353 -6.735 -0.242 1.00 25.71 533 LYS A N 1
ATOM 666 C CA . LYS A 1 84 ? 7.475 -6.051 0.399 1.00 25.04 533 LYS A CA 1
ATOM 667 C C . LYS A 1 84 ? 6.962 -5.181 1.532 1.00 21.59 533 LYS A C 1
ATOM 668 O O . LYS A 1 84 ? 7.517 -5.195 2.625 1.00 21.31 533 LYS A O 1
ATOM 674 N N . ILE A 1 85 ? 5.907 -4.421 1.259 1.00 20.74 534 ILE A N 1
ATOM 675 C CA . ILE A 1 85 ? 5.289 -3.576 2.273 1.00 19.17 534 ILE A CA 1
ATOM 676 C C . ILE A 1 85 ? 4.831 -4.413 3.463 1.00 19.38 534 ILE A C 1
ATOM 677 O O . ILE A 1 85 ? 5.153 -4.100 4.607 1.00 17.12 534 ILE A O 1
ATOM 682 N N . TYR A 1 86 ? 4.131 -5.507 3.194 1.00 21.15 535 TYR A N 1
ATOM 683 C CA . TYR A 1 86 ? 3.680 -6.383 4.265 1.00 21.60 535 TYR A CA 1
ATOM 684 C C . TYR A 1 86 ? 4.851 -6.902 5.117 1.00 19.99 535 TYR A C 1
ATOM 685 O O . TYR A 1 86 ? 4.775 -6.934 6.344 1.00 19.24 535 TYR A O 1
ATOM 694 N N . HIS A 1 87 ? 5.938 -7.300 4.465 1.00 19.46 536 HIS A N 1
ATOM 695 C CA . HIS A 1 87 ? 7.130 -7.723 5.183 1.00 18.01 536 HIS A CA 1
ATOM 696 C C . HIS A 1 87 ? 7.674 -6.571 6.045 1.00 16.16 536 HIS A C 1
ATOM 697 O O . HIS A 1 87 ? 8.009 -6.743 7.217 1.00 14.97 536 HIS A O 1
ATOM 704 N N . ILE A 1 88 ? 7.740 -5.393 5.451 1.00 14.68 537 ILE A N 1
ATOM 705 C CA . ILE A 1 88 ? 8.246 -4.244 6.153 1.00 12.39 537 ILE A CA 1
ATOM 706 C C . ILE A 1 88 ? 7.424 -3.984 7.398 1.00 7.91 537 ILE A C 1
ATOM 707 O O . ILE A 1 88 ? 7.975 -3.796 8.474 1.00 12.25 537 ILE A O 1
ATOM 712 N N . GLU A 1 89 ? 6.107 -3.989 7.243 1.00 12.58 538 GLU A N 1
ATOM 713 C CA . GLU A 1 89 ? 5.199 -3.737 8.354 1.00 13.76 538 GLU A CA 1
ATOM 714 C C . GLU A 1 89 ? 5.448 -4.727 9.494 1.00 12.74 538 GLU A C 1
ATOM 715 O O . GLU A 1 89 ? 5.474 -4.341 10.651 1.00 11.57 538 GLU A O 1
ATOM 721 N N . ASN A 1 90 ? 5.671 -5.994 9.165 1.00 15.40 539 ASN A N 1
ATOM 722 C CA . ASN A 1 90 ? 6.036 -6.987 10.178 1.00 15.31 539 ASN A CA 1
ATOM 723 C C . ASN A 1 90 ? 7.361 -6.680 10.861 1.00 10.24 539 ASN A C 1
ATOM 724 O O . ASN A 1 90 ? 7.489 -6.778 12.079 1.00 11.41 539 ASN A O 1
ATOM 729 N N . GLU A 1 91 ? 8.363 -6.333 10.070 1.00 14.68 540 GLU A N 1
ATOM 730 C CA . GLU A 1 91 ? 9.654 -5.991 10.626 1.00 13.40 540 GLU A CA 1
ATOM 731 C C . GLU A 1 91 ? 9.509 -4.803 11.569 1.00 10.66 540 GLU A C 1
ATOM 732 O O . GLU A 1 91 ? 10.021 -4.809 12.678 1.00 10.52 540 GLU A O 1
ATOM 738 N N . ILE A 1 92 ? 8.790 -3.790 11.123 1.00 17.45 541 ILE A N 1
ATOM 739 C CA . ILE A 1 92 ? 8.562 -2.628 11.953 1.00 15.03 541 ILE A CA 1
ATOM 740 C C . ILE A 1 92 ? 7.861 -2.963 13.278 1.00 17.44 541 ILE A C 1
ATOM 741 O O . ILE A 1 92 ? 8.317 -2.553 14.337 1.00 18.92 541 ILE A O 1
ATOM 746 N N . ALA A 1 93 ? 6.771 -3.718 13.213 1.00 19.69 542 ALA A N 1
ATOM 747 C CA . ALA A 1 93 ? 6.051 -4.138 14.417 1.00 18.86 542 ALA A CA 1
ATOM 748 C C . ALA A 1 93 ? 6.952 -4.887 15.410 1.00 20.47 542 ALA A C 1
ATOM 749 O O . ALA A 1 93 ? 6.821 -4.705 16.617 1.00 22.52 542 ALA A O 1
ATOM 751 N N . ARG A 1 94 ? 7.862 -5.721 14.905 1.00 19.81 543 ARG A N 1
ATOM 752 C CA . ARG A 1 94 ? 8.822 -6.418 15.758 1.00 20.18 543 ARG A CA 1
ATOM 753 C C . ARG A 1 94 ? 9.789 -5.445 16.419 1.00 20.82 543 ARG A C 1
ATOM 754 O O . ARG A 1 94 ? 10.034 -5.524 17.625 1.00 20.41 543 ARG A O 1
ATOM 762 N N . ILE A 1 95 ? 10.338 -4.522 15.632 1.00 21.49 544 ILE A N 1
ATOM 763 C CA . ILE A 1 95 ? 11.308 -3.572 16.152 1.00 19.28 544 ILE A CA 1
ATOM 764 C C . ILE A 1 95 ? 10.698 -2.706 17.258 1.00 22.79 544 ILE A C 1
ATOM 765 O O . ILE A 1 95 ? 11.349 -2.423 18.273 1.00 23.07 544 ILE A O 1
ATOM 770 N N . LYS A 1 96 ? 9.449 -2.299 17.063 1.00 22.08 545 LYS A N 1
ATOM 771 C CA . LYS A 1 96 ? 8.745 -1.491 18.054 1.00 24.08 545 LYS A CA 1
ATOM 772 C C . LYS A 1 96 ? 8.636 -2.199 19.407 1.00 27.57 545 LYS A C 1
ATOM 773 O O . LYS A 1 96 ? 8.652 -1.554 20.454 1.00 26.25 545 LYS A O 1
ATOM 779 N N . LYS A 1 97 ? 8.541 -3.525 19.377 1.00 29.04 546 LYS A N 1
ATOM 780 C CA . LYS A 1 97 ? 8.492 -4.319 20.601 1.00 31.31 546 LYS A CA 1
ATOM 781 C C . LYS A 1 97 ? 9.844 -4.419 21.305 1.00 33.33 546 LYS A C 1
ATOM 782 O O . LYS A 1 97 ? 9.895 -4.632 22.509 1.00 34.36 546 LYS A O 1
ATOM 788 N N . LEU A 1 98 ? 10.933 -4.268 20.557 1.00 36.43 547 LEU A N 1
ATOM 789 C CA . LEU A 1 98 ? 12.283 -4.376 21.120 1.00 38.73 547 LEU A CA 1
ATOM 790 C C . LEU A 1 98 ? 12.823 -3.064 21.688 1.00 41.00 547 LEU A C 1
ATOM 791 O O . LEU A 1 98 ? 13.852 -3.064 22.356 1.00 42.73 547 LEU A O 1
ATOM 796 N N . ILE A 1 99 ? 12.141 -1.953 21.434 1.00 43.28 548 ILE A N 1
ATOM 797 C CA . ILE A 1 99 ? 12.625 -0.648 21.881 1.00 45.34 548 ILE A CA 1
ATOM 798 C C . ILE A 1 99 ? 11.686 -0.005 22.907 1.00 47.36 548 ILE A C 1
ATOM 799 O O . ILE A 1 99 ? 11.881 1.148 23.301 1.00 48.67 548 ILE A O 1
ATOM 805 N N . MET B 1 1 ? -47.998 -5.297 -107.127 1.00 62.01 450 MET B N 1
ATOM 806 C CA . MET B 1 1 ? -49.022 -5.937 -106.243 1.00 62.47 450 MET B CA 1
ATOM 807 C C . MET B 1 1 ? -48.559 -7.248 -105.616 1.00 60.85 450 MET B C 1
ATOM 808 O O . MET B 1 1 ? -49.106 -7.664 -104.593 1.00 61.90 450 MET B O 1
ATOM 813 N N . LYS B 1 2 ? -47.570 -7.901 -106.225 1.00 57.93 451 LYS B N 1
ATOM 814 C CA . LYS B 1 2 ? -47.032 -9.141 -105.673 1.00 55.05 451 LYS B CA 1
ATOM 815 C C . LYS B 1 2 ? -45.748 -8.887 -104.887 1.00 52.75 451 LYS B C 1
ATOM 816 O O . LYS B 1 2 ? -45.511 -9.514 -103.850 1.00 52.99 451 LYS B O 1
ATOM 822 N N . GLN B 1 3 ? -44.935 -7.955 -105.378 1.00 49.87 452 GLN B N 1
ATOM 823 C CA . GLN B 1 3 ? -43.694 -7.581 -104.712 1.00 47.20 452 GLN B CA 1
ATOM 824 C C . GLN B 1 3 ? -43.967 -6.513 -103.653 1.00 44.67 452 GLN B C 1
ATOM 825 O O . GLN B 1 3 ? -43.385 -6.551 -102.571 1.00 42.87 452 GLN B O 1
ATOM 831 N N . ILE B 1 4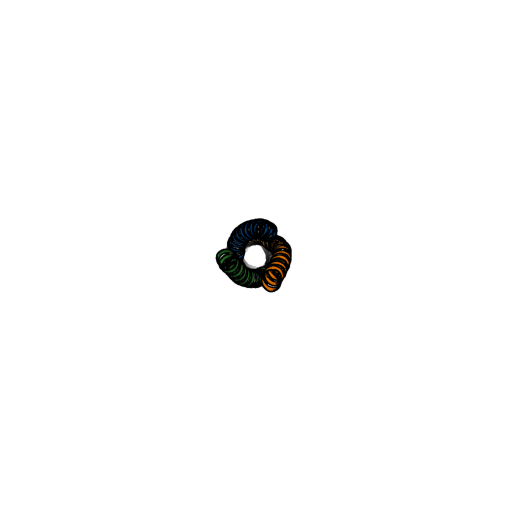 ? -44.843 -5.559 -103.978 1.00 41.53 453 ILE B N 1
ATOM 832 C CA . ILE B 1 4 ? -45.255 -4.528 -103.020 1.00 40.81 453 ILE B CA 1
ATOM 833 C C . ILE B 1 4 ? -45.939 -5.128 -101.792 1.00 39.62 453 ILE B C 1
ATOM 834 O O . ILE B 1 4 ? -45.640 -4.740 -100.661 1.00 37.86 453 ILE B O 1
ATOM 839 N N . GLU B 1 5 ? -46.862 -6.061 -102.010 1.00 39.79 454 GLU B N 1
ATOM 840 C CA . GLU B 1 5 ? -47.502 -6.735 -100.879 1.00 39.07 454 GLU B CA 1
ATOM 841 C C . GLU B 1 5 ? -46.548 -7.710 -100.196 1.00 36.65 454 GLU B C 1
ATOM 842 O O . GLU B 1 5 ? -46.633 -7.879 -98.989 1.00 36.71 454 GLU B O 1
ATOM 848 N N . ASP B 1 6 ? -45.629 -8.328 -100.941 1.00 33.97 455 ASP B N 1
ATOM 849 C CA . ASP B 1 6 ? -44.506 -9.043 -100.312 1.00 32.67 455 ASP B CA 1
ATOM 850 C C . ASP B 1 6 ? -43.764 -8.086 -99.379 1.00 30.10 455 ASP B C 1
ATOM 851 O O . ASP B 1 6 ? -43.424 -8.441 -98.247 1.00 28.22 455 ASP B O 1
ATOM 856 N N . LYS B 1 7 ? -43.538 -6.867 -99.867 1.00 25.71 456 LYS B N 1
ATOM 857 C CA . LYS B 1 7 ? -42.781 -5.866 -99.136 1.00 25.30 456 LYS B CA 1
ATOM 858 C C . LYS B 1 7 ? -43.526 -5.470 -97.861 1.00 22.98 456 LYS B C 1
ATOM 859 O O . LYS B 1 7 ? -42.941 -5.422 -96.786 1.00 19.54 456 LYS B O 1
ATOM 865 N N . ILE B 1 8 ? -44.824 -5.209 -97.981 1.00 23.07 457 ILE B N 1
ATOM 866 C CA . ILE B 1 8 ? -45.644 -4.849 -96.826 1.00 23.16 457 ILE B CA 1
ATOM 867 C C . ILE B 1 8 ? -45.722 -5.983 -95.787 1.00 25.22 457 ILE B C 1
ATOM 868 O O . ILE B 1 8 ? -45.740 -5.732 -94.575 1.00 24.42 457 ILE B O 1
ATOM 873 N N . GLU B 1 9 ? -45.748 -7.224 -96.262 1.00 26.29 458 GLU B N 1
ATOM 874 C CA . GLU B 1 9 ? -45.726 -8.385 -95.375 1.00 27.77 458 GLU B CA 1
ATOM 875 C C . GLU B 1 9 ? -44.429 -8.437 -94.572 1.00 26.60 458 GLU B C 1
ATOM 876 O O . GLU B 1 9 ? -44.435 -8.725 -93.373 1.00 24.28 458 GLU B O 1
ATOM 882 N N . GLU B 1 10 ? -43.321 -8.149 -95.244 1.00 26.00 459 GLU B N 1
ATOM 883 C CA . GLU B 1 10 ? -42.019 -8.090 -94.593 1.00 26.41 459 GLU B CA 1
ATOM 884 C C . GLU B 1 10 ? -41.997 -6.947 -93.572 1.00 24.80 459 GLU B C 1
ATOM 885 O O . GLU B 1 10 ? -41.513 -7.124 -92.452 1.00 25.30 459 GLU B O 1
ATOM 891 N N . ILE B 1 11 ? -42.516 -5.782 -93.967 1.00 20.36 460 ILE B N 1
ATOM 892 C CA . ILE B 1 11 ? -42.550 -4.604 -93.084 1.00 18.95 460 ILE B CA 1
ATOM 893 C C . ILE B 1 11 ? -43.339 -4.880 -91.801 1.00 19.19 460 ILE B C 1
ATOM 894 O O . ILE B 1 11 ? -42.836 -4.679 -90.701 1.00 18.76 460 ILE B O 1
ATOM 899 N N . LEU B 1 12 ? -44.569 -5.359 -91.956 1.00 20.80 461 LEU B N 1
ATOM 900 C CA . LEU B 1 12 ? -45.425 -5.664 -90.810 1.00 20.59 461 LEU B CA 1
ATOM 901 C C . LEU B 1 12 ? -44.846 -6.764 -89.904 1.00 21.42 461 LEU B C 1
ATOM 902 O O . LEU B 1 12 ? -44.958 -6.683 -88.675 1.00 20.77 461 LEU B O 1
ATOM 907 N N . SER B 1 13 ? -44.217 -7.778 -90.486 1.00 22.02 462 SER B N 1
ATOM 908 C CA . SER B 1 13 ? -43.612 -8.823 -89.658 1.00 24.60 462 SER B CA 1
ATOM 909 C C . SER B 1 13 ? -42.380 -8.304 -88.899 1.00 24.89 462 SER B C 1
ATOM 910 O O . SER B 1 13 ? -42.158 -8.694 -87.752 1.00 21.68 462 SER B O 1
ATOM 913 N N . LYS B 1 14 ? -41.582 -7.438 -89.533 1.00 23.01 463 LYS B N 1
ATOM 914 C CA . LYS B 1 14 ? -40.464 -6.789 -88.836 1.00 23.17 463 LYS B CA 1
ATOM 915 C C . LYS B 1 14 ? -40.959 -5.849 -87.742 1.00 21.06 463 LYS B C 1
ATOM 916 O O . LYS B 1 14 ? -40.375 -5.801 -86.664 1.00 18.61 463 LYS B O 1
ATOM 922 N N . ILE B 1 15 ? -42.006 -5.079 -88.030 1.00 21.21 464 ILE B N 1
ATOM 923 C CA . ILE B 1 15 ? -42.573 -4.173 -87.026 1.00 19.22 464 ILE B CA 1
ATOM 924 C C . ILE B 1 15 ? -43.020 -4.957 -85.793 1.00 20.70 464 ILE B C 1
ATOM 925 O O . ILE B 1 15 ? -42.751 -4.557 -84.664 1.00 20.87 464 ILE B O 1
ATOM 930 N N . TYR B 1 16 ? -43.668 -6.094 -86.019 1.00 21.81 465 TYR B N 1
ATOM 931 C CA . TYR B 1 16 ? -44.168 -6.913 -84.923 1.00 20.70 465 TYR B CA 1
ATOM 932 C C . TYR B 1 16 ? -43.015 -7.491 -84.087 1.00 21.25 465 TYR B C 1
ATOM 933 O O . TYR B 1 16 ? -43.078 -7.495 -82.859 1.00 17.93 465 TYR B O 1
ATOM 942 N N . HIS B 1 17 ? -41.958 -7.955 -84.751 1.00 19.08 466 HIS B N 1
ATOM 943 C CA . HIS B 1 17 ? -40.748 -8.354 -84.052 1.00 18.77 466 HIS B CA 1
ATOM 944 C C . HIS B 1 17 ? -40.125 -7.223 -83.224 1.00 18.78 466 HIS B C 1
ATOM 945 O O . HIS B 1 17 ? -39.737 -7.432 -82.075 1.00 21.79 466 HIS B O 1
ATOM 952 N N . ILE B 1 18 ? -40.035 -6.035 -83.812 1.00 17.12 467 ILE B N 1
ATOM 953 C CA . ILE B 1 18 ? -39.525 -4.853 -83.111 1.00 13.92 467 ILE B CA 1
ATOM 954 C C . ILE B 1 18 ? -40.347 -4.523 -81.872 1.00 12.44 467 ILE B C 1
ATOM 955 O O . ILE B 1 18 ? -39.802 -4.308 -80.787 1.00 13.54 467 ILE B O 1
ATOM 960 N N . GLU B 1 19 ? -41.663 -4.531 -82.013 1.00 15.30 468 GLU B N 1
ATOM 961 C CA . GLU B 1 19 ? -42.542 -4.390 -80.854 1.00 15.81 468 GLU B CA 1
ATOM 962 C C . GLU B 1 19 ? -42.227 -5.392 -79.730 1.00 15.87 468 GLU B C 1
ATOM 963 O O . GLU B 1 19 ? -42.168 -5.028 -78.562 1.00 14.41 468 GLU B O 1
ATOM 969 N N . ASN B 1 20 ? -42.013 -6.657 -80.079 1.00 16.56 469 ASN B N 1
ATOM 970 C CA . ASN B 1 20 ? -41.632 -7.652 -79.075 1.00 16.29 469 ASN B CA 1
ATOM 971 C C . ASN B 1 20 ? -40.301 -7.317 -78.396 1.00 15.26 469 ASN B C 1
ATOM 972 O O . ASN B 1 20 ? -40.178 -7.369 -77.172 1.00 14.97 469 ASN B O 1
ATOM 977 N N . GLU B 1 21 ? -39.318 -6.935 -79.203 1.00 16.51 470 GLU B N 1
ATOM 978 C CA . GLU B 1 21 ? -37.996 -6.577 -78.704 1.00 16.16 470 GLU B CA 1
ATOM 979 C C . GLU B 1 21 ? -38.071 -5.361 -77.783 1.00 15.11 470 GLU B C 1
ATOM 980 O O . GLU B 1 21 ? -37.345 -5.262 -76.796 1.00 14.74 470 GLU B O 1
ATOM 986 N N . ILE B 1 22 ? -38.986 -4.454 -78.079 1.00 18.06 471 ILE B N 1
ATOM 987 C CA . ILE B 1 22 ? -39.143 -3.273 -77.240 1.00 14.83 471 ILE B CA 1
ATOM 988 C C . ILE B 1 22 ? -39.733 -3.704 -75.890 1.00 18.02 471 ILE B C 1
ATOM 989 O O . ILE B 1 22 ? -39.269 -3.261 -74.830 1.00 16.37 471 ILE B O 1
ATOM 994 N N . ALA B 1 23 ? -40.699 -4.622 -75.926 1.00 20.32 472 ALA B N 1
ATOM 995 C CA . ALA B 1 23 ? -41.251 -5.197 -74.701 1.00 19.90 472 ALA B CA 1
ATOM 996 C C . ALA B 1 23 ? -40.187 -5.942 -73.889 1.00 20.25 472 ALA B C 1
ATOM 997 O O . ALA B 1 23 ? -40.105 -5.777 -72.676 1.00 21.42 472 ALA B O 1
ATOM 999 N N . ARG B 1 24 ? -39.374 -6.765 -74.547 1.00 20.93 473 ARG B N 1
ATOM 1000 C CA . ARG B 1 24 ? -38.295 -7.456 -73.848 1.00 23.03 473 ARG B CA 1
ATOM 1001 C C . ARG B 1 24 ? -37.286 -6.457 -73.275 1.00 22.49 473 ARG B C 1
ATOM 1002 O O . ARG B 1 24 ? -36.795 -6.626 -72.159 1.00 22.27 473 ARG B O 1
ATOM 1010 N N . ILE B 1 25 ? -37.004 -5.401 -74.030 1.00 23.01 474 ILE B N 1
ATOM 1011 C CA . ILE B 1 25 ? -36.059 -4.382 -73.592 1.00 20.72 474 ILE B CA 1
ATOM 1012 C C . ILE B 1 25 ? -36.536 -3.650 -72.346 1.00 21.49 474 ILE B C 1
ATOM 1013 O O . ILE B 1 25 ? -35.757 -3.430 -71.424 1.00 20.75 474 ILE B O 1
ATOM 1018 N N . LYS B 1 26 ? -37.810 -3.270 -72.329 1.00 20.93 475 LYS B N 1
ATOM 1019 C CA . LYS B 1 26 ? -38.380 -2.559 -71.192 1.00 21.78 475 LYS B CA 1
ATOM 1020 C C . LYS B 1 26 ? -38.249 -3.391 -69.940 1.00 21.95 475 LYS B C 1
ATOM 1021 O O . LYS B 1 26 ? -37.981 -2.860 -68.869 1.00 21.53 475 LYS B O 1
ATOM 1027 N N . LYS B 1 27 ? -38.450 -4.696 -70.084 1.00 19.68 476 LYS B N 1
ATOM 1028 C CA . LYS B 1 27 ? -38.306 -5.612 -68.966 1.00 23.41 476 LYS B CA 1
ATOM 1029 C C . LYS B 1 27 ? -36.846 -5.707 -68.483 1.00 22.98 476 LYS B C 1
ATOM 1030 O O . LYS B 1 27 ? -36.589 -5.663 -67.276 1.00 24.11 476 LYS B O 1
ATOM 1033 N N . LEU B 1 28 ? -35.906 -5.845 -69.419 1.00 22.23 477 LEU B N 1
ATOM 1034 C CA . LEU B 1 28 ? -34.472 -5.838 -69.087 1.00 22.17 477 LEU B CA 1
ATOM 1035 C C . LEU B 1 28 ? -34.120 -4.589 -68.281 1.00 20.63 477 LEU B C 1
ATOM 1036 O O . LEU B 1 28 ? -33.420 -4.665 -67.275 1.00 22.35 477 LEU B O 1
ATOM 1041 N N . ILE B 1 29 ? -34.622 -3.446 -68.728 1.00 21.19 478 ILE B N 1
ATOM 1042 C CA . ILE B 1 29 ? -34.372 -2.168 -68.063 1.00 20.69 478 ILE B CA 1
ATOM 1043 C C . ILE B 1 29 ? -34.955 -2.124 -66.655 1.00 20.78 478 ILE B C 1
ATOM 1044 O O . ILE B 1 29 ? -34.301 -1.666 -65.710 1.00 18.46 478 ILE B O 1
ATOM 1049 N N . PHE B 1 30 ? -36.185 -2.599 -66.517 1.00 22.13 479 PHE B N 1
ATOM 1050 C CA . PHE B 1 30 ? -36.796 -2.697 -65.205 1.00 23.32 479 PHE B CA 1
ATOM 1051 C C . PHE B 1 30 ? -35.953 -3.570 -64.280 1.00 23.69 479 PHE B C 1
ATOM 1052 O O . PHE B 1 30 ? -35.601 -3.152 -63.172 1.00 24.85 479 PHE B O 1
ATOM 1060 N N . ASP B 1 31 ? -35.642 -4.780 -64.742 1.00 24.06 480 ASP B N 1
ATOM 1061 C CA . ASP B 1 31 ? -34.838 -5.735 -63.976 1.00 25.13 480 ASP B CA 1
ATOM 1062 C C . ASP B 1 31 ? -33.463 -5.182 -63.604 1.00 24.80 480 ASP B C 1
ATOM 1063 O O . ASP B 1 31 ? -32.972 -5.441 -62.506 1.00 23.79 480 ASP B O 1
ATOM 1068 N N . THR B 1 32 ? -32.851 -4.421 -64.513 1.00 24.64 481 THR B N 1
ATOM 1069 C CA . THR B 1 32 ? -31.576 -3.757 -64.241 1.00 24.28 481 THR B CA 1
ATOM 1070 C C . THR B 1 32 ? -31.729 -2.737 -63.117 1.00 23.86 481 THR B C 1
ATOM 1071 O O . THR B 1 32 ? -30.903 -2.673 -62.199 1.00 23.56 481 THR B O 1
ATOM 1075 N N . ASN B 1 33 ? -32.780 -1.925 -63.209 1.00 23.63 482 ASN B N 1
ATOM 1076 C CA . ASN B 1 33 ? -33.023 -0.869 -62.219 1.00 25.34 482 ASN B CA 1
ATOM 1077 C C . ASN B 1 33 ? -33.373 -1.379 -60.827 1.00 24.16 482 ASN B C 1
ATOM 1078 O O . ASN B 1 33 ? -33.083 -0.718 -59.839 1.00 25.29 482 ASN B O 1
ATOM 1083 N N . GLU B 1 34 ? -33.973 -2.559 -60.752 1.00 24.94 483 GLU B N 1
ATOM 1084 C CA . GLU B 1 34 ? -34.112 -3.247 -59.473 1.00 25.57 483 GLU B CA 1
ATOM 1085 C C . GLU B 1 34 ? -32.747 -3.568 -58.854 1.00 23.74 483 GLU B C 1
ATOM 1086 O O . GLU B 1 34 ? -32.555 -3.383 -57.659 1.00 21.54 483 GLU B O 1
ATOM 1092 N N . LYS B 1 35 ? -31.813 -4.064 -59.661 1.00 24.12 484 LYS B N 1
ATOM 1093 C CA . LYS B 1 35 ? -30.464 -4.368 -59.172 1.00 23.96 484 LYS B CA 1
ATOM 1094 C C . LYS B 1 35 ? -29.737 -3.104 -58.754 1.00 24.20 484 LYS B C 1
ATOM 1095 O O . LYS B 1 35 ? -29.051 -3.073 -57.727 1.00 23.84 484 LYS B O 1
ATOM 1101 N N . VAL B 1 36 ? -29.893 -2.060 -59.560 1.00 21.11 485 VAL B N 1
ATOM 1102 C CA . VAL B 1 36 ? -29.248 -0.792 -59.291 1.00 21.64 485 VAL B CA 1
ATOM 1103 C C . VAL B 1 36 ? -29.797 -0.152 -58.019 1.00 23.70 485 VAL B C 1
ATOM 1104 O O . VAL B 1 36 ? -29.038 0.346 -57.185 1.00 23.54 485 VAL B O 1
ATOM 1108 N N . ASP B 1 37 ? -31.115 -0.169 -57.870 1.00 25.35 486 ASP B N 1
ATOM 1109 C CA . ASP B 1 37 ? -31.743 0.357 -56.663 1.00 26.62 486 ASP B CA 1
ATOM 1110 C C . ASP B 1 37 ? -31.382 -0.479 -55.434 1.00 26.22 486 ASP B C 1
ATOM 1111 O O . ASP B 1 37 ? -31.227 0.065 -54.349 1.00 26.88 486 ASP B O 1
ATOM 1116 N N . GLN B 1 38 ? -31.234 -1.793 -55.592 1.00 26.38 487 GLN B N 1
ATOM 1117 C CA . GLN B 1 38 ? -30.808 -2.623 -54.468 1.00 26.62 487 GLN B CA 1
ATOM 1118 C C . GLN B 1 38 ? -29.365 -2.301 -54.064 1.00 27.18 487 GLN B C 1
ATOM 1119 O O . GLN B 1 38 ? -29.019 -2.340 -52.884 1.00 28.70 487 GLN B O 1
ATOM 1125 N N . ASN B 1 39 ? -28.535 -1.988 -55.056 1.00 26.51 488 ASN B N 1
ATOM 1126 C CA . ASN B 1 39 ? -27.143 -1.615 -54.823 1.00 24.53 488 ASN B CA 1
ATOM 1127 C C . ASN B 1 39 ? -27.028 -0.277 -54.106 1.00 23.73 488 ASN B C 1
ATOM 1128 O O . ASN B 1 39 ? -26.205 -0.110 -53.208 1.00 22.99 488 ASN B O 1
ATOM 1133 N N . THR B 1 40 ? -27.864 0.671 -54.512 1.00 23.20 489 THR B N 1
ATOM 1134 C CA . THR B 1 40 ? -27.896 1.992 -53.893 1.00 24.23 489 THR B CA 1
ATOM 1135 C C . THR B 1 40 ? -28.322 1.893 -52.429 1.00 26.35 489 THR B C 1
ATOM 1136 O O . THR B 1 40 ? -27.747 2.564 -51.562 1.00 25.42 489 THR B O 1
ATOM 1140 N N . ALA B 1 41 ? -29.328 1.058 -52.167 1.00 25.05 490 ALA B N 1
ATOM 1141 C CA . ALA B 1 41 ? -29.780 0.793 -50.809 1.00 24.48 490 ALA B CA 1
ATOM 1142 C C . ALA B 1 41 ? -28.641 0.219 -49.967 1.00 23.82 490 ALA B C 1
ATOM 1143 O O . ALA B 1 41 ? -28.370 0.712 -48.875 1.00 21.77 490 ALA B O 1
ATOM 1145 N N . ASP B 1 42 ? -27.989 -0.827 -50.479 1.00 22.34 491 ASP B N 1
ATOM 1146 C CA . ASP B 1 42 ? -26.869 -1.457 -49.789 1.00 21.80 491 ASP B CA 1
ATOM 1147 C C . ASP B 1 42 ? -25.715 -0.483 -49.548 1.00 22.69 491 ASP B C 1
ATOM 1148 O O . ASP B 1 42 ? -25.122 -0.464 -48.467 1.00 21.73 491 ASP B O 1
ATOM 1153 N N . ILE B 1 43 ? -25.409 0.328 -50.552 1.00 23.18 492 ILE B N 1
ATOM 1154 C CA . ILE B 1 43 ? -24.370 1.337 -50.410 1.00 24.25 492 ILE B CA 1
ATOM 1155 C C . ILE B 1 43 ? -24.725 2.333 -49.307 1.00 25.75 492 ILE B C 1
ATOM 1156 O O . ILE B 1 43 ? -23.869 2.688 -48.493 1.00 25.29 492 I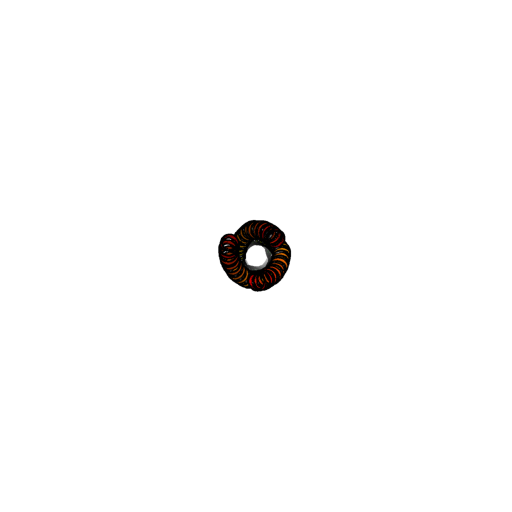LE B O 1
ATOM 1161 N N . THR B 1 44 ? -25.981 2.760 -49.260 1.00 26.15 493 THR B N 1
ATOM 1162 C CA . THR B 1 44 ? -26.416 3.692 -48.218 1.00 26.61 493 THR B CA 1
ATOM 1163 C C . THR B 1 44 ? -26.203 3.079 -46.836 1.00 24.66 493 THR B C 1
ATOM 1164 O O . THR B 1 44 ? -25.631 3.711 -45.953 1.00 23.21 493 THR B O 1
ATOM 1168 N N . THR B 1 45 ? -26.616 1.828 -46.669 1.00 25.30 494 THR B N 1
ATOM 1169 C CA . THR B 1 45 ? -26.373 1.110 -45.424 1.00 25.57 494 THR B CA 1
ATOM 1170 C C . THR B 1 45 ? -24.882 1.111 -45.075 1.00 25.52 494 THR B C 1
ATOM 1171 O O . THR B 1 45 ? -24.491 1.592 -44.018 1.00 27.70 494 THR B O 1
ATOM 1175 N N . ASN B 1 46 ? -24.057 0.600 -45.982 1.00 24.45 495 ASN B N 1
ATOM 1176 C CA . ASN B 1 46 ? -22.615 0.557 -45.752 1.00 23.24 495 ASN B CA 1
ATOM 1177 C C . ASN B 1 46 ? -22.024 1.902 -45.414 1.00 24.11 495 ASN B C 1
ATOM 1178 O O . ASN B 1 46 ? -21.128 1.990 -44.575 1.00 24.67 495 ASN B O 1
ATOM 1183 N N . THR B 1 47 ? -22.521 2.947 -46.063 1.00 23.13 496 THR B N 1
ATOM 1184 C CA . THR B 1 47 ? -22.013 4.289 -45.802 1.00 22.84 496 THR B CA 1
ATOM 1185 C C . THR B 1 47 ? -22.269 4.695 -44.350 1.00 25.07 496 THR B C 1
ATOM 1186 O O . THR B 1 47 ? -21.394 5.264 -43.685 1.00 22.54 496 THR B O 1
ATOM 1190 N N . ASN B 1 48 ? -23.463 4.379 -43.862 1.00 25.09 497 ASN B N 1
ATOM 1191 C CA . ASN B 1 48 ? -23.830 4.665 -42.487 1.00 26.18 497 ASN B CA 1
ATOM 1192 C C . ASN B 1 48 ? -22.959 3.880 -41.505 1.00 24.87 497 ASN B C 1
ATOM 1193 O O . ASN B 1 48 ? -22.504 4.426 -40.503 1.00 25.05 497 ASN B O 1
ATOM 1198 N N . SER B 1 49 ? -22.734 2.601 -41.805 1.00 21.92 498 SER B N 1
ATOM 1199 C CA . SER B 1 49 ? -21.899 1.734 -40.981 1.00 22.84 498 SER B CA 1
ATOM 1200 C C . SER B 1 49 ? -20.447 2.193 -40.928 1.00 22.35 498 SER B C 1
ATOM 1201 O O . SER B 1 49 ? -19.827 2.164 -39.869 1.00 23.24 498 SER B O 1
ATOM 1204 N N . ILE B 1 50 ? -19.912 2.601 -42.074 1.00 22.96 499 ILE B N 1
ATOM 1205 C CA . ILE B 1 50 ? -18.543 3.123 -42.145 1.00 21.74 499 ILE B CA 1
ATOM 1206 C C . ILE B 1 50 ? -18.400 4.378 -41.293 1.00 22.84 499 ILE B C 1
ATOM 1207 O O . ILE B 1 50 ? -17.435 4.530 -40.546 1.00 22.28 499 ILE B O 1
ATOM 1212 N N . ASN B 1 51 ? -19.360 5.282 -41.444 1.00 24.05 500 ASN B N 1
ATOM 1213 C CA . ASN B 1 51 ? -19.395 6.509 -40.657 1.00 26.04 500 ASN B CA 1
ATOM 1214 C C . ASN B 1 51 ? -19.355 6.206 -39.172 1.00 26.00 500 ASN B C 1
ATOM 1215 O O . ASN B 1 51 ? -18.514 6.729 -38.451 1.00 28.54 500 ASN B O 1
ATOM 1220 N N . GLN B 1 52 ? -20.248 5.334 -38.722 1.00 26.39 501 GLN B N 1
ATOM 1221 C CA . GLN B 1 52 ? -20.248 4.939 -37.328 1.00 25.67 501 GLN B CA 1
ATOM 1222 C C . GLN B 1 52 ? -18.915 4.312 -36.931 1.00 23.75 501 GLN B C 1
ATOM 1223 O O . GLN B 1 52 ? -18.372 4.614 -35.872 1.00 20.77 501 GLN B O 1
ATOM 1229 N N . ASN B 1 53 ? -18.396 3.425 -37.772 1.00 23.81 502 ASN B N 1
ATOM 1230 C CA . ASN B 1 53 ? -17.150 2.744 -37.453 1.00 23.06 502 ASN B CA 1
ATOM 1231 C C . ASN B 1 53 ? -16.005 3.734 -37.359 1.00 22.39 502 ASN B C 1
ATOM 1232 O O . ASN B 1 53 ? -15.172 3.627 -36.467 1.00 20.65 502 ASN B O 1
ATOM 1237 N N . THR B 1 54 ? -15.985 4.713 -38.260 1.00 22.44 503 THR B N 1
ATOM 1238 C CA . THR B 1 54 ? -14.929 5.723 -38.259 1.00 23.48 503 THR B CA 1
ATOM 1239 C C . THR B 1 54 ? -14.947 6.520 -36.951 1.00 25.56 503 THR B C 1
ATOM 1240 O O . THR B 1 54 ? -13.891 6.811 -36.374 1.00 25.11 503 THR B O 1
ATOM 1244 N N . THR B 1 55 ? -16.150 6.859 -36.496 1.00 25.42 504 THR B N 1
ATOM 1245 C CA . THR B 1 55 ? -16.355 7.511 -35.207 1.00 24.94 504 THR B CA 1
ATOM 1246 C C . THR B 1 55 ? -15.905 6.649 -34.030 1.00 23.83 504 THR B C 1
ATOM 1247 O O . THR B 1 55 ? -15.208 7.138 -33.148 1.00 22.45 504 THR B O 1
ATOM 1251 N N . ASP B 1 56 ? -16.301 5.375 -34.021 1.00 23.60 505 ASP B N 1
ATOM 1252 C CA . ASP B 1 56 ? -15.903 4.448 -32.958 1.00 22.36 505 ASP B CA 1
ATOM 1253 C C . ASP B 1 56 ? -14.393 4.236 -32.913 1.00 22.71 505 ASP B C 1
ATOM 1254 O O . ASP B 1 56 ? -13.818 4.086 -31.836 1.00 21.37 505 ASP B O 1
ATOM 1259 N N . ILE B 1 57 ? -13.754 4.216 -34.081 1.00 23.04 506 ILE B N 1
ATOM 1260 C CA . ILE B 1 57 ? -12.299 4.134 -34.154 1.00 22.39 506 ILE B CA 1
ATOM 1261 C C . ILE B 1 57 ? -11.638 5.383 -33.566 1.00 23.66 506 ILE B C 1
ATOM 1262 O O . ILE B 1 57 ? -10.697 5.274 -32.773 1.00 24.56 506 ILE B O 1
ATOM 1267 N N . ALA B 1 58 ? -12.130 6.557 -33.955 1.00 22.48 507 ALA B N 1
ATOM 1268 C CA . ALA B 1 58 ? -11.586 7.827 -33.452 1.00 23.09 507 ALA B CA 1
ATOM 1269 C C . ALA B 1 58 ? -11.614 7.850 -31.922 1.00 22.82 507 ALA B C 1
ATOM 1270 O O . ALA B 1 58 ? -10.620 8.182 -31.281 1.00 24.12 507 ALA B O 1
ATOM 1272 N N . THR B 1 59 ? -12.768 7.492 -31.362 1.00 23.84 508 THR B N 1
ATOM 1273 C CA . THR B 1 59 ? -12.966 7.380 -29.919 1.00 24.70 508 THR B CA 1
ATOM 1274 C C . THR B 1 59 ? -11.998 6.394 -29.287 1.00 22.69 508 THR B C 1
ATOM 1275 O O . THR B 1 59 ? -11.370 6.688 -28.273 1.00 20.86 508 THR B O 1
ATOM 1279 N N . ASN B 1 60 ? -11.893 5.212 -29.881 1.00 23.53 509 ASN B N 1
ATOM 1280 C CA . ASN B 1 60 ? -10.960 4.214 -29.391 1.00 22.46 509 ASN B CA 1
ATOM 1281 C C . ASN B 1 60 ? -9.529 4.722 -29.392 1.00 21.77 509 ASN B C 1
ATOM 1282 O O . ASN B 1 60 ? -8.795 4.480 -28.447 1.00 20.67 509 ASN B O 1
ATOM 1287 N N . THR B 1 61 ? -9.145 5.435 -30.447 1.00 21.76 510 THR B N 1
ATOM 1288 C CA . THR B 1 61 ? -7.790 5.969 -30.583 1.00 21.71 510 THR B CA 1
ATOM 1289 C C . THR B 1 61 ? -7.480 7.010 -29.503 1.00 22.05 510 THR B C 1
ATOM 1290 O O . THR B 1 61 ? -6.400 7.000 -28.918 1.00 19.99 510 THR B O 1
ATOM 1294 N N . THR B 1 62 ? -8.430 7.911 -29.267 1.00 23.10 511 THR B N 1
ATOM 1295 C CA . THR B 1 62 ? -8.333 8.886 -28.176 1.00 22.40 511 THR B CA 1
ATOM 1296 C C . THR B 1 62 ? -8.169 8.196 -26.827 1.00 21.28 511 THR B C 1
ATOM 1297 O O . THR B 1 62 ? -7.289 8.542 -26.051 1.00 21.51 511 THR B O 1
ATOM 1301 N N . ASN B 1 63 ? -9.014 7.213 -26.551 1.00 21.10 512 ASN B N 1
ATOM 1302 C CA . ASN B 1 63 ? -8.920 6.500 -25.287 1.00 21.05 512 ASN B CA 1
ATOM 1303 C C . ASN B 1 63 ? -7.583 5.775 -25.115 1.00 19.78 512 ASN B C 1
ATOM 1304 O O . ASN B 1 63 ? -6.967 5.872 -24.058 1.00 18.85 512 ASN B O 1
ATOM 1309 N N . ILE B 1 64 ? -7.112 5.091 -26.158 1.00 20.45 513 ILE B N 1
ATOM 1310 C CA . ILE B 1 64 ? -5.800 4.426 -26.105 1.00 19.43 513 ILE B CA 1
ATOM 1311 C C . ILE B 1 64 ? -4.713 5.425 -25.720 1.00 20.09 513 ILE B C 1
ATOM 1312 O O . ILE B 1 64 ? -3.915 5.180 -24.815 1.00 20.09 513 ILE B O 1
ATOM 1317 N N . ASN B 1 65 ? -4.685 6.554 -26.414 1.00 21.68 514 ASN B N 1
ATOM 1318 C CA . ASN B 1 65 ? -3.752 7.624 -26.089 1.00 23.93 514 ASN B CA 1
ATOM 1319 C C . ASN B 1 65 ? -3.869 8.046 -24.629 1.00 23.36 514 ASN B C 1
ATOM 1320 O O . ASN B 1 65 ? -2.865 8.224 -23.943 1.00 22.45 514 ASN B O 1
ATOM 1325 N N . ASN B 1 66 ? -5.107 8.195 -24.168 1.00 22.19 515 ASN B N 1
ATOM 1326 C CA . ASN B 1 66 ? -5.373 8.570 -22.787 1.00 22.55 515 ASN B CA 1
ATOM 1327 C C . ASN B 1 66 ? -4.818 7.528 -21.825 1.00 19.32 515 ASN B C 1
ATOM 1328 O O . ASN B 1 66 ? -4.180 7.873 -20.841 1.00 19.29 515 ASN B O 1
ATOM 1333 N N . LEU B 1 67 ? -5.069 6.257 -22.126 1.00 21.49 516 LEU B N 1
ATOM 1334 C CA . LEU B 1 67 ? -4.616 5.154 -21.292 1.00 21.11 516 LEU B CA 1
ATOM 1335 C C . LEU B 1 67 ? -3.090 5.062 -21.296 1.00 21.76 516 LEU B C 1
ATOM 1336 O O . LEU B 1 67 ? -2.480 4.694 -20.299 1.00 20.39 516 LEU B O 1
ATOM 1341 N N . SER B 1 68 ? -2.490 5.388 -22.434 1.00 22.57 517 SER B N 1
ATOM 1342 C CA . SER B 1 68 ? -1.043 5.401 -22.570 1.00 24.07 517 SER B CA 1
ATOM 1343 C C . SER B 1 68 ? -0.394 6.459 -21.664 1.00 22.56 517 SER B C 1
ATOM 1344 O O . SER B 1 68 ? 0.575 6.168 -20.962 1.00 21.60 517 SER B O 1
ATOM 1347 N N . ASP B 1 69 ? -0.930 7.678 -21.673 1.00 24.57 518 ASP B N 1
ATOM 1348 C CA . ASP B 1 69 ? -0.496 8.714 -20.735 1.00 25.38 518 ASP B CA 1
ATOM 1349 C C . ASP B 1 69 ? -0.598 8.225 -19.300 1.00 26.87 518 ASP B C 1
ATOM 1350 O O . ASP B 1 69 ? 0.351 8.382 -18.525 1.00 28.57 518 ASP B O 1
ATOM 1355 N N . SER B 1 70 ? -1.760 7.669 -18.946 1.00 23.56 519 SER B N 1
ATOM 1356 C CA . SER B 1 70 ? -2.001 7.182 -17.584 1.00 23.63 519 SER B CA 1
ATOM 1357 C C . SER B 1 70 ? -0.987 6.116 -17.213 1.00 23.51 519 SER B C 1
ATOM 1358 O O . SER B 1 70 ? -0.401 6.159 -16.134 1.00 21.05 519 SER B O 1
ATOM 1361 N N . MET B 1 71 ? -0.788 5.161 -18.119 1.00 25.19 520 MET B N 1
ATOM 1362 C CA . MET B 1 71 ? 0.158 4.064 -17.909 1.00 26.73 520 MET B CA 1
ATOM 1363 C C . MET B 1 71 ? 1.572 4.569 -17.615 1.00 26.46 520 MET B C 1
ATOM 1364 O O . MET B 1 71 ? 2.246 4.062 -16.721 1.00 25.09 520 MET B O 1
ATOM 1369 N N . LYS B 1 72 ? 2.017 5.566 -18.368 1.00 28.39 521 LYS B N 1
ATOM 1370 C CA . LYS B 1 72 ? 3.342 6.135 -18.154 1.00 29.09 521 LYS B CA 1
ATOM 1371 C C . LYS B 1 72 ? 3.447 6.722 -16.749 1.00 27.53 521 LYS B C 1
ATOM 1372 O O . LYS B 1 72 ? 4.439 6.486 -16.057 1.00 26.37 521 LYS B O 1
ATOM 1378 N N . GLN B 1 73 ? 2.429 7.485 -16.347 1.00 24.86 522 GLN B N 1
ATOM 1379 C CA . GLN B 1 73 ? 2.367 8.086 -15.010 1.00 24.90 522 GLN B CA 1
ATOM 1380 C C . GLN B 1 73 ? 2.401 7.001 -13.938 1.00 23.09 522 GLN B C 1
ATOM 1381 O O . GLN B 1 73 ? 3.097 7.140 -12.926 1.00 20.73 522 GLN B O 1
ATOM 1387 N N . ILE B 1 74 ? 1.646 5.926 -14.175 1.00 20.70 523 ILE B N 1
ATOM 1388 C CA . ILE B 1 74 ? 1.623 4.771 -13.287 1.00 19.84 523 ILE B CA 1
ATOM 1389 C C . ILE B 1 74 ? 3.013 4.136 -13.185 1.00 21.60 523 ILE B C 1
ATOM 1390 O O . ILE B 1 74 ? 3.542 3.974 -12.092 1.00 20.58 523 ILE B O 1
ATOM 1395 N N . GLU B 1 75 ? 3.604 3.787 -14.322 1.00 22.77 524 GLU B N 1
ATOM 1396 C CA . GLU B 1 75 ? 4.951 3.212 -14.320 1.00 24.14 524 GLU B CA 1
ATOM 1397 C C . GLU B 1 75 ? 5.925 4.103 -13.548 1.00 24.50 524 GLU B C 1
ATOM 1398 O O . GLU B 1 75 ? 6.710 3.608 -12.740 1.00 25.23 524 GLU B O 1
ATOM 1404 N N . ASP B 1 76 ? 5.836 5.416 -13.769 1.00 23.68 525 ASP B N 1
ATOM 1405 C CA . ASP B 1 76 ? 6.636 6.400 -13.035 1.00 25.45 525 ASP B CA 1
ATOM 1406 C C . ASP B 1 76 ? 6.509 6.263 -11.532 1.00 24.76 525 ASP B C 1
ATOM 1407 O O . ASP B 1 76 ? 7.515 6.199 -10.821 1.00 21.24 525 ASP B O 1
ATOM 1412 N N . LYS B 1 77 ? 5.269 6.243 -11.051 1.00 22.96 526 LYS B N 1
ATOM 1413 C CA . LYS B 1 77 ? 5.011 6.211 -9.623 1.00 22.25 526 LYS B CA 1
ATOM 1414 C C . LYS B 1 77 ? 5.519 4.906 -9.030 1.00 19.79 526 LYS B C 1
ATOM 1415 O O . LYS B 1 77 ? 6.065 4.885 -7.929 1.00 18.62 526 LYS B O 1
ATOM 1421 N N . ILE B 1 78 ? 5.339 3.831 -9.783 1.00 19.42 527 ILE B N 1
ATOM 1422 C CA . ILE B 1 78 ? 5.746 2.501 -9.360 1.00 20.32 527 ILE B CA 1
ATOM 1423 C C . ILE B 1 78 ? 7.268 2.367 -9.215 1.00 22.59 527 ILE B C 1
ATOM 1424 O O . ILE B 1 78 ? 7.761 1.673 -8.326 1.00 21.70 527 ILE B O 1
ATOM 1429 N N . GLU B 1 79 ? 8.002 3.009 -10.115 1.00 23.42 528 GLU B N 1
ATOM 1430 C CA . GLU B 1 79 ? 9.452 3.066 -10.002 1.00 23.19 528 GLU B CA 1
ATOM 1431 C C . GLU B 1 79 ? 9.857 3.845 -8.764 1.00 21.65 528 GLU B C 1
ATOM 1432 O O . GLU B 1 79 ? 10.773 3.429 -8.063 1.00 22.68 528 GLU B O 1
ATOM 1438 N N . GLU B 1 80 ? 9.181 4.965 -8.494 1.00 21.23 529 GLU B N 1
ATOM 1439 C CA . GLU B 1 80 ? 9.460 5.751 -7.294 1.00 22.91 529 GLU B CA 1
ATOM 1440 C C . GLU B 1 80 ? 9.208 4.889 -6.074 1.00 22.89 529 GLU B C 1
ATOM 1441 O O . GLU B 1 80 ? 9.984 4.904 -5.116 1.00 22.35 529 GLU B O 1
ATOM 1447 N N . ILE B 1 81 ? 8.103 4.147 -6.119 1.00 21.68 530 ILE B N 1
ATOM 1448 C CA . ILE B 1 81 ? 7.692 3.313 -5.001 1.00 19.17 530 ILE B CA 1
ATOM 1449 C C . ILE B 1 81 ? 8.717 2.232 -4.715 1.00 17.47 530 ILE B C 1
ATOM 1450 O O . ILE B 1 81 ? 9.135 2.060 -3.571 1.00 13.63 530 ILE B O 1
ATOM 1455 N N . LEU B 1 82 ? 9.113 1.510 -5.761 1.00 19.83 531 LEU B N 1
ATOM 1456 C CA . LEU B 1 82 ? 10.113 0.460 -5.630 1.00 19.96 531 LEU B CA 1
ATOM 1457 C C . LEU B 1 82 ? 11.422 1.028 -5.099 1.00 18.30 531 LEU B C 1
ATOM 1458 O O . LEU B 1 82 ? 12.061 0.416 -4.246 1.00 18.92 531 LEU B O 1
ATOM 1463 N N . SER B 1 83 ? 11.791 2.227 -5.537 1.00 21.40 532 SER B N 1
ATOM 1464 C CA . SER B 1 83 ? 13.027 2.839 -5.041 1.00 23.22 532 SER B CA 1
ATOM 1465 C C . SER B 1 83 ? 12.891 3.208 -3.571 1.00 21.45 532 SER B C 1
ATOM 1466 O O . SER B 1 83 ? 13.787 2.948 -2.772 1.00 20.06 532 SER B O 1
ATOM 1469 N N . LYS B 1 84 ? 11.753 3.785 -3.212 1.00 20.95 533 LYS B N 1
ATOM 1470 C CA . LYS B 1 84 ? 11.496 4.155 -1.829 1.00 20.29 533 LYS B CA 1
ATOM 1471 C C . LYS B 1 84 ? 11.457 2.928 -0.916 1.00 18.18 533 LYS B C 1
ATOM 1472 O O . LYS B 1 84 ? 11.962 2.971 0.221 1.00 19.15 533 LYS B O 1
ATOM 1478 N N . ILE B 1 85 ? 10.873 1.839 -1.413 1.00 16.70 534 ILE B N 1
ATOM 1479 C CA . ILE B 1 85 ? 10.799 0.601 -0.643 1.00 16.88 534 ILE B CA 1
ATOM 1480 C C . ILE B 1 85 ? 12.204 0.056 -0.379 1.00 17.86 534 ILE B C 1
ATOM 1481 O O . ILE B 1 85 ? 12.517 -0.378 0.727 1.00 17.33 534 ILE B O 1
ATOM 1486 N N . TYR B 1 86 ? 13.049 0.100 -1.399 1.00 18.05 535 TYR B N 1
ATOM 1487 C CA . TYR B 1 86 ? 14.447 -0.277 -1.242 1.00 17.27 535 TYR B CA 1
ATOM 1488 C C . TYR B 1 86 ? 15.183 0.580 -0.182 1.00 15.76 535 TYR B C 1
ATOM 1489 O O . TYR B 1 86 ? 15.916 0.039 0.639 1.00 18.86 535 TYR B O 1
ATOM 1498 N N . HIS B 1 87 ? 15.001 1.901 -0.203 1.00 16.91 536 HIS B N 1
ATOM 1499 C CA . HIS B 1 87 ? 15.571 2.763 0.834 1.00 17.68 536 HIS B CA 1
ATOM 1500 C C . HIS B 1 87 ? 15.099 2.327 2.224 1.00 19.49 536 HIS B C 1
ATOM 1501 O O . HIS B 1 87 ? 15.898 2.214 3.157 1.00 18.24 536 HIS B O 1
ATOM 1508 N N . ILE B 1 88 ? 13.798 2.064 2.336 1.00 17.49 537 ILE B N 1
ATOM 1509 C CA . ILE B 1 88 ? 13.183 1.643 3.586 1.00 15.75 537 ILE B CA 1
ATOM 1510 C C . ILE B 1 88 ? 13.803 0.352 4.117 1.00 13.39 537 ILE B C 1
ATOM 1511 O O . ILE B 1 88 ? 14.149 0.274 5.290 1.00 12.52 537 ILE B O 1
ATOM 1516 N N . GLU B 1 89 ? 13.974 -0.635 3.249 1.00 14.38 538 GLU B N 1
ATOM 1517 C CA . GLU B 1 89 ? 14.532 -1.925 3.668 1.00 18.14 538 GLU B CA 1
ATOM 1518 C C . GLU B 1 89 ? 15.946 -1.740 4.226 1.00 18.58 538 GLU B C 1
ATOM 1519 O O . GLU B 1 89 ? 16.330 -2.375 5.205 1.00 16.77 538 GLU B O 1
ATOM 1525 N N . ASN B 1 90 ? 16.706 -0.845 3.601 1.00 18.32 539 ASN B N 1
ATOM 1526 C CA . ASN B 1 90 ? 18.047 -0.521 4.068 1.00 19.99 539 ASN B CA 1
ATOM 1527 C C . ASN B 1 90 ? 18.041 0.258 5.381 1.00 18.08 539 ASN B C 1
ATOM 1528 O O . ASN B 1 90 ? 18.909 0.053 6.219 1.00 16.10 539 ASN B O 1
ATOM 1533 N N . GLU B 1 91 ? 17.070 1.155 5.555 1.00 19.15 540 GLU B N 1
ATOM 1534 C CA . GLU B 1 91 ? 16.861 1.813 6.842 1.00 18.33 540 GLU B CA 1
ATOM 1535 C C . GLU B 1 91 ? 16.578 0.789 7.936 1.00 17.80 540 GLU B C 1
ATOM 1536 O O . GLU B 1 91 ? 17.148 0.857 9.017 1.00 17.57 540 GLU B O 1
ATOM 1542 N N . ILE B 1 92 ? 15.682 -0.149 7.650 1.00 17.06 541 ILE B N 1
ATOM 1543 C CA . ILE B 1 92 ? 15.326 -1.174 8.625 1.00 17.82 541 ILE B CA 1
ATOM 1544 C C . ILE B 1 92 ? 16.559 -2.024 8.993 1.00 19.71 541 ILE B C 1
ATOM 1545 O O . ILE B 1 92 ? 16.847 -2.227 10.165 1.00 19.64 541 ILE B O 1
ATOM 1550 N N . ALA B 1 93 ? 17.301 -2.484 7.991 1.00 21.43 542 ALA B N 1
ATOM 1551 C CA . ALA B 1 93 ? 18.553 -3.209 8.234 1.00 21.69 542 ALA B CA 1
ATOM 1552 C C . ALA B 1 93 ? 19.565 -2.419 9.093 1.00 21.99 542 ALA B C 1
ATOM 1553 O O . ALA B 1 93 ? 20.250 -3.007 9.926 1.00 22.39 542 ALA B O 1
ATOM 1555 N N . ARG B 1 94 ? 19.656 -1.100 8.909 1.00 20.81 543 ARG B N 1
ATOM 1556 C CA . ARG B 1 94 ? 20.526 -0.277 9.765 1.00 21.83 543 ARG B CA 1
ATOM 1557 C C . ARG B 1 94 ? 20.011 -0.256 11.209 1.00 19.66 543 ARG B C 1
ATOM 1558 O O . ARG B 1 94 ? 20.778 -0.391 12.155 1.00 21.44 543 ARG B O 1
ATOM 1566 N N . ILE B 1 95 ? 18.707 -0.062 11.368 1.00 20.92 544 ILE B N 1
ATOM 1567 C CA . ILE B 1 95 ? 18.077 -0.035 12.688 1.00 19.23 544 ILE B CA 1
ATOM 1568 C C . ILE B 1 95 ? 18.271 -1.348 13.435 1.00 19.87 544 ILE B C 1
ATOM 1569 O O . ILE B 1 95 ? 18.572 -1.356 14.631 1.00 21.13 544 ILE B O 1
ATOM 1574 N N . LYS B 1 96 ? 18.116 -2.458 12.727 1.00 23.34 545 LYS B N 1
ATOM 1575 C CA . LYS B 1 96 ? 18.288 -3.775 13.345 1.00 24.80 545 LYS B CA 1
ATOM 1576 C C . LYS B 1 96 ? 19.712 -3.991 13.869 1.00 27.96 545 LYS B C 1
ATOM 1577 O O . LYS B 1 96 ? 19.911 -4.730 14.831 1.00 30.12 545 LYS B O 1
ATOM 1583 N N . LYS B 1 97 ? 20.693 -3.343 13.246 1.00 32.06 546 LYS B N 1
ATOM 1584 C CA . LYS B 1 97 ? 22.080 -3.405 13.721 1.00 34.40 546 LYS B CA 1
ATOM 1585 C C . LYS B 1 97 ? 22.255 -2.656 15.050 1.00 36.49 546 LYS B C 1
ATOM 1586 O O . LYS B 1 97 ? 23.098 -3.025 15.861 1.00 36.78 546 LYS B O 1
ATOM 1592 N N . LEU B 1 98 ? 21.447 -1.619 15.2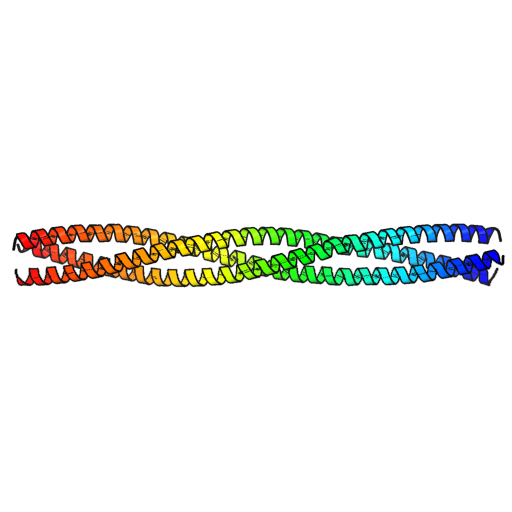66 1.00 39.45 547 LEU B N 1
ATOM 1593 C CA . LEU B 1 98 ? 21.537 -0.779 16.465 1.00 40.54 547 LEU B CA 1
ATOM 1594 C C . LEU B 1 98 ? 20.723 -1.306 17.650 1.00 42.17 547 LEU B C 1
ATOM 1595 O O . LEU B 1 98 ? 20.851 -0.792 18.759 1.00 43.19 547 LEU B O 1
ATOM 1600 N N . ILE B 1 99 ? 19.885 -2.316 17.418 1.00 44.51 548 ILE B N 1
ATOM 1601 C CA . ILE B 1 99 ? 19.138 -2.969 18.497 1.00 46.03 548 ILE B CA 1
ATOM 1602 C C . ILE B 1 99 ? 19.627 -4.415 18.659 1.00 48.33 548 ILE B C 1
ATOM 1603 O O . ILE B 1 99 ? 19.221 -5.356 17.970 1.00 49.75 548 ILE B O 1
ATOM 1609 N N . MET C 1 1 ? -47.813 5.461 -107.186 1.00 56.80 450 MET C N 1
ATOM 1610 C CA . MET C 1 1 ? -47.366 4.042 -107.335 1.00 57.35 450 MET C CA 1
ATOM 1611 C C . MET C 1 1 ? -45.845 3.969 -107.433 1.00 55.34 450 MET C C 1
ATOM 1612 O O . MET C 1 1 ? -45.247 3.042 -106.903 1.00 55.90 450 MET C O 1
ATOM 1617 N N . LYS C 1 2 ? -45.231 4.933 -108.122 1.00 51.98 451 LYS C N 1
ATOM 1618 C CA . LYS C 1 2 ? -43.786 5.149 -108.016 1.00 48.59 451 LYS C CA 1
ATOM 1619 C C . LYS C 1 2 ? -43.509 5.872 -106.698 1.00 45.21 451 LYS C C 1
ATOM 1620 O O . LYS C 1 2 ? -42.450 5.691 -106.099 1.00 43.06 451 LYS C O 1
ATOM 1626 N N . GLN C 1 3 ? -44.464 6.690 -106.250 1.00 42.21 452 GLN C N 1
ATOM 1627 C CA . GLN C 1 3 ? -44.404 7.245 -104.901 1.00 40.26 452 GLN C CA 1
ATOM 1628 C C . GLN C 1 3 ? -44.569 6.149 -103.853 1.00 37.94 452 GLN C C 1
ATOM 1629 O O . GLN C 1 3 ? -43.871 6.156 -102.841 1.00 34.50 452 GLN C O 1
ATOM 1635 N N . ILE C 1 4 ? -45.495 5.222 -104.100 1.00 36.67 453 ILE C N 1
ATOM 1636 C CA . ILE C 1 4 ? -45.723 4.091 -103.195 1.00 38.02 453 ILE C CA 1
ATOM 1637 C C . ILE C 1 4 ? -44.446 3.272 -103.054 1.00 37.33 453 ILE C C 1
ATOM 1638 O O . ILE C 1 4 ? -44.109 2.817 -101.963 1.00 37.64 453 ILE C O 1
ATOM 1643 N N . GLU C 1 5 ? -43.731 3.107 -104.158 1.00 36.59 454 GLU C N 1
ATOM 1644 C CA . GLU C 1 5 ? -42.473 2.376 -104.139 1.00 36.99 454 GLU C CA 1
ATOM 1645 C C . GLU C 1 5 ? -41.399 3.152 -103.368 1.00 34.66 454 GLU C C 1
ATOM 1646 O O . GLU C 1 5 ? -40.726 2.574 -102.514 1.00 35.23 454 GLU C O 1
ATOM 1652 N N . ASP C 1 6 ? -41.262 4.453 -103.627 1.00 30.31 455 ASP C N 1
ATOM 1653 C CA . ASP C 1 6 ? -40.398 5.302 -102.799 1.00 29.19 455 ASP C CA 1
ATOM 1654 C C . ASP C 1 6 ? -40.740 5.139 -101.319 1.00 26.63 455 ASP C C 1
ATOM 1655 O O . ASP C 1 6 ? -39.846 5.025 -100.485 1.00 24.08 455 ASP C O 1
ATOM 1660 N N . LYS C 1 7 ? -42.033 5.110 -101.000 1.00 24.59 456 LYS C N 1
ATOM 1661 C CA . LYS C 1 7 ? -42.462 5.134 -99.605 1.00 23.15 456 LYS C CA 1
ATOM 1662 C C . LYS C 1 7 ? -42.147 3.839 -98.882 1.00 21.44 456 LYS C C 1
ATOM 1663 O O . LYS C 1 7 ? -41.734 3.870 -97.727 1.00 20.59 456 LYS C O 1
ATOM 1669 N N . ILE C 1 8 ? -42.350 2.715 -99.562 1.00 19.04 457 ILE C N 1
ATOM 1670 C CA . ILE C 1 8 ? -42.006 1.400 -99.024 1.00 21.96 457 ILE C CA 1
ATOM 1671 C C . ILE C 1 8 ? -40.499 1.258 -98.841 1.00 19.35 457 ILE C C 1
ATOM 1672 O O . ILE C 1 8 ? -40.049 0.701 -97.854 1.00 17.58 457 ILE C O 1
ATOM 1677 N N . GLU C 1 9 ? -39.723 1.777 -99.782 1.00 20.62 458 GLU C N 1
ATOM 1678 C CA . GLU C 1 9 ? -38.269 1.736 -99.646 1.00 22.22 458 GLU C CA 1
ATOM 1679 C C . GLU C 1 9 ? -37.824 2.624 -98.482 1.00 20.45 458 GLU C C 1
ATOM 1680 O O . GLU C 1 9 ? -36.954 2.255 -97.704 1.00 20.57 458 GLU C O 1
ATOM 1686 N N . GLU C 1 10 ? -38.453 3.787 -98.366 1.00 19.60 459 GLU C N 1
ATOM 1687 C CA . GLU C 1 10 ? -38.295 4.667 -97.218 1.00 20.12 459 GLU C CA 1
ATOM 1688 C C . GLU C 1 10 ? -38.544 3.908 -95.923 1.00 18.43 459 GLU C C 1
ATOM 1689 O O . GLU C 1 10 ? -37.743 3.957 -94.989 1.00 18.23 459 GLU C O 1
ATOM 1695 N N . ILE C 1 11 ? -39.677 3.215 -95.882 1.00 16.34 460 ILE C N 1
ATOM 1696 C CA . ILE C 1 11 ? -40.082 2.452 -94.705 1.00 16.55 460 ILE C CA 1
ATOM 1697 C C . ILE C 1 11 ? -39.084 1.333 -94.396 1.00 15.80 460 ILE C C 1
ATOM 1698 O O . ILE C 1 11 ? -38.675 1.160 -93.251 1.00 14.79 460 ILE C O 1
ATOM 1703 N N . LEU C 1 12 ? -38.670 0.597 -95.423 1.00 16.20 461 LEU C N 1
ATOM 1704 C CA . LEU C 1 12 ? -37.730 -0.491 -95.213 1.00 19.78 461 LEU C CA 1
ATOM 1705 C C . LEU C 1 12 ? -36.408 0.029 -94.646 1.00 17.02 461 LEU C C 1
ATOM 1706 O O . LEU C 1 12 ? -35.812 -0.629 -93.814 1.00 15.94 461 LEU C O 1
ATOM 1711 N N . SER C 1 13 ? -35.984 1.223 -95.066 1.00 18.56 462 SER C N 1
ATOM 1712 C CA . SER C 1 13 ? -34.736 1.812 -94.579 1.00 18.60 462 SER C CA 1
ATOM 1713 C C . SER C 1 13 ? -34.833 2.214 -93.112 1.00 18.07 462 SER C C 1
ATOM 1714 O O . SER C 1 13 ? -33.949 1.902 -92.312 1.00 15.14 462 SER C O 1
ATOM 1717 N N . LYS C 1 14 ? -35.916 2.909 -92.770 1.00 16.30 463 LYS C N 1
ATOM 1718 C CA . LYS C 1 14 ? -36.199 3.258 -91.395 1.00 17.35 463 LYS C CA 1
ATOM 1719 C C . LYS C 1 14 ? -36.290 2.045 -90.480 1.00 16.60 463 LYS C C 1
ATOM 1720 O O . LYS C 1 14 ? -35.803 2.093 -89.346 1.00 17.24 463 LYS C O 1
ATOM 1726 N N . ILE C 1 15 ? -36.905 0.969 -90.956 1.00 15.85 464 ILE C N 1
ATOM 1727 C CA . ILE C 1 15 ? -36.960 -0.275 -90.174 1.00 17.34 464 ILE C CA 1
ATOM 1728 C C . ILE C 1 15 ? -35.559 -0.900 -89.988 1.00 17.79 464 ILE C C 1
ATOM 1729 O O . ILE C 1 15 ? -35.228 -1.409 -88.913 1.00 15.20 464 ILE C O 1
ATOM 1734 N N . TYR C 1 16 ? -34.748 -0.852 -91.034 1.00 16.76 465 TYR C N 1
ATOM 1735 C CA . TYR C 1 16 ? -33.361 -1.300 -90.945 1.00 16.97 465 TYR C CA 1
ATOM 1736 C C . TYR C 1 16 ? -32.629 -0.530 -89.848 1.00 16.92 465 TYR C C 1
ATOM 1737 O O . TYR C 1 16 ? -31.951 -1.120 -89.000 1.00 18.39 465 TYR C O 1
ATOM 1746 N N . HIS C 1 17 ? -32.800 0.788 -89.855 1.00 18.26 466 HIS C N 1
ATOM 1747 C CA . HIS C 1 17 ? -32.148 1.652 -88.895 1.00 18.68 466 HIS C CA 1
ATOM 1748 C C . HIS C 1 17 ? -32.673 1.442 -87.473 1.00 18.32 466 HIS C C 1
ATOM 1749 O O . HIS C 1 17 ? -31.903 1.495 -86.513 1.00 17.51 466 HIS C O 1
ATOM 1756 N N . ILE C 1 18 ? -33.966 1.148 -87.346 1.00 14.23 467 ILE C N 1
ATOM 1757 C CA . ILE C 1 18 ? -34.563 0.841 -86.062 1.00 14.57 467 ILE C CA 1
ATOM 1758 C C . ILE C 1 18 ? -34.027 -0.472 -85.500 1.00 11.95 467 ILE C C 1
ATOM 1759 O O . ILE C 1 18 ? -33.742 -0.571 -84.306 1.00 11.35 467 ILE C O 1
ATOM 1764 N N . GLU C 1 19 ? -33.891 -1.478 -86.352 1.00 16.50 468 GLU C N 1
ATOM 1765 C CA . GLU C 1 19 ? -33.334 -2.753 -85.923 1.00 17.98 468 GLU C CA 1
ATOM 1766 C C . GLU C 1 19 ? -31.914 -2.596 -85.366 1.00 16.64 468 GLU C C 1
ATOM 1767 O O . GLU C 1 19 ? -31.562 -3.186 -84.349 1.00 17.71 468 GLU C O 1
ATOM 1773 N N . ASN C 1 20 ? -31.107 -1.796 -86.042 1.00 18.22 469 ASN C N 1
ATOM 1774 C CA . ASN C 1 20 ? -29.749 -1.532 -85.587 1.00 20.63 469 ASN C CA 1
ATOM 1775 C C . ASN C 1 20 ? -29.738 -0.802 -84.248 1.00 19.86 469 ASN C C 1
ATOM 1776 O O . ASN C 1 20 ? -28.958 -1.142 -83.362 1.00 18.42 469 ASN C O 1
ATOM 1781 N N . GLU C 1 21 ? -30.640 0.164 -84.099 1.00 17.96 470 GLU C N 1
ATOM 1782 C CA . GLU C 1 21 ? -30.803 0.899 -82.853 1.00 20.51 470 GLU C CA 1
ATOM 1783 C C . GLU C 1 21 ? -31.217 -0.025 -81.702 1.00 18.84 470 GLU C C 1
ATOM 1784 O O . GLU C 1 21 ? -30.701 0.092 -80.598 1.00 19.21 470 GLU C O 1
ATOM 1790 N N . ILE C 1 22 ? -32.136 -0.945 -81.970 1.00 17.29 471 ILE C N 1
ATOM 1791 C CA . ILE C 1 22 ? -32.504 -1.953 -80.986 1.00 15.51 471 ILE C CA 1
ATOM 1792 C C . ILE C 1 22 ?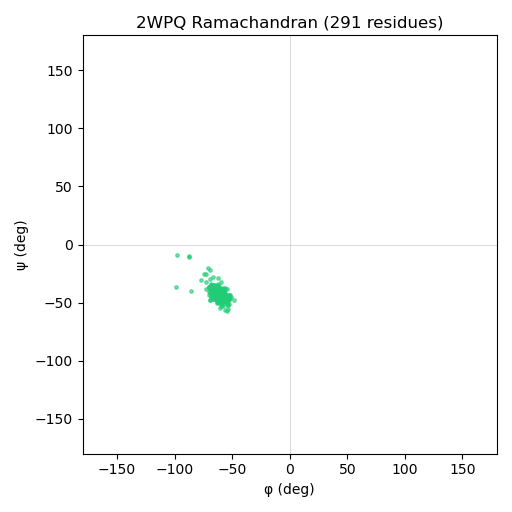 -31.267 -2.784 -80.576 1.00 17.62 471 ILE C C 1
ATOM 1793 O O . ILE C 1 22 ? -30.961 -2.915 -79.391 1.00 16.94 471 ILE C O 1
ATOM 1798 N N . ALA C 1 23 ? -30.540 -3.313 -81.550 1.00 17.71 472 ALA C N 1
ATOM 1799 C CA . ALA C 1 23 ? -29.317 -4.058 -81.253 1.00 19.11 472 ALA C CA 1
ATOM 1800 C C . ALA C 1 23 ? -28.336 -3.236 -80.398 1.00 19.26 472 ALA C C 1
ATOM 1801 O O . ALA C 1 23 ? -27.767 -3.752 -79.432 1.00 19.29 472 ALA C O 1
ATOM 1803 N N . ARG C 1 24 ? -28.156 -1.959 -80.741 1.00 19.18 473 ARG C N 1
ATOM 1804 C CA . ARG C 1 24 ? -27.315 -1.049 -79.945 1.00 20.29 473 ARG C CA 1
ATOM 1805 C C . ARG C 1 24 ? -27.833 -0.842 -78.532 1.00 20.13 473 ARG C C 1
ATOM 1806 O O . ARG C 1 24 ? -27.051 -0.799 -77.583 1.00 20.50 473 ARG C O 1
ATOM 1814 N N . ILE C 1 25 ? -29.149 -0.693 -78.404 1.00 18.50 474 ILE C N 1
ATOM 1815 C CA . ILE C 1 25 ? -29.780 -0.545 -77.104 1.00 17.03 474 ILE C CA 1
ATOM 1816 C C . ILE C 1 25 ? -29.521 -1.755 -76.229 1.00 14.85 474 ILE C C 1
ATOM 1817 O O . ILE C 1 25 ? -29.195 -1.619 -75.056 1.00 12.96 474 ILE C O 1
ATOM 1822 N N . LYS C 1 26 ? -29.649 -2.943 -76.799 1.00 16.94 475 LYS C N 1
ATOM 1823 C CA . LYS C 1 26 ? -29.423 -4.154 -76.034 1.00 16.96 475 LYS C CA 1
ATOM 1824 C C . LYS C 1 26 ? -27.988 -4.212 -75.525 1.00 17.49 475 LYS C C 1
ATOM 1825 O O . LYS C 1 26 ? -27.738 -4.589 -74.380 1.00 16.26 475 LYS C O 1
ATOM 1831 N N . LYS C 1 27 ? -27.045 -3.837 -76.380 1.00 17.92 476 LYS C N 1
ATOM 1832 C CA . LYS C 1 27 ? -25.648 -3.828 -75.985 1.00 19.87 476 LYS C CA 1
ATOM 1833 C C . LYS C 1 27 ? -25.440 -2.871 -74.807 1.00 18.66 476 LYS C C 1
ATOM 1834 O O . LYS C 1 27 ? -24.830 -3.244 -73.800 1.00 19.28 476 LYS C O 1
ATOM 1840 N N . LEU C 1 28 ? -25.955 -1.650 -74.930 1.00 17.46 477 LEU C N 1
ATOM 1841 C CA . LEU C 1 28 ? -25.919 -0.696 -73.825 1.00 18.09 477 LEU C CA 1
ATOM 1842 C C . LEU C 1 28 ? -26.408 -1.326 -72.525 1.00 19.39 477 LEU C C 1
ATOM 1843 O O . LEU C 1 28 ? -25.771 -1.197 -71.477 1.00 19.35 477 LEU C O 1
ATOM 1848 N N . ILE C 1 29 ? -27.548 -2.002 -72.608 1.00 18.10 478 ILE C N 1
ATOM 1849 C CA . ILE C 1 29 ? -28.152 -2.638 -71.448 1.00 18.10 478 ILE C CA 1
ATOM 1850 C C . ILE C 1 29 ? -27.251 -3.701 -70.830 1.00 20.36 478 ILE C C 1
ATOM 1851 O O . ILE C 1 29 ? -27.085 -3.741 -69.613 1.00 19.27 478 ILE C O 1
ATOM 1856 N N . PHE C 1 30 ? -26.651 -4.553 -71.653 1.00 21.37 479 PHE C N 1
ATOM 1857 C CA . PHE C 1 30 ? -25.773 -5.576 -71.114 1.00 22.32 479 PHE C CA 1
ATOM 1858 C C . PHE C 1 30 ? -24.488 -4.988 -70.539 1.00 23.22 479 PHE C C 1
ATOM 1859 O O . PHE C 1 30 ? -24.010 -5.453 -69.504 1.00 23.35 479 PHE C O 1
ATOM 1867 N N . ASP C 1 31 ? -23.956 -3.957 -71.194 1.00 24.29 480 ASP C N 1
ATOM 1868 C CA . ASP C 1 31 ? -22.796 -3.216 -70.682 1.00 26.26 480 ASP C CA 1
ATOM 1869 C C . ASP C 1 31 ? -23.111 -2.500 -69.370 1.00 25.48 480 ASP C C 1
ATOM 1870 O O . ASP C 1 31 ? -22.285 -2.474 -68.454 1.00 27.57 480 ASP C O 1
ATOM 1875 N N . THR C 1 32 ? -24.308 -1.931 -69.278 1.00 23.24 481 THR C N 1
ATOM 1876 C CA . THR C 1 32 ? -24.766 -1.324 -68.033 1.00 22.53 481 THR C CA 1
ATOM 1877 C C . THR C 1 32 ? -24.758 -2.380 -66.938 1.00 21.45 481 THR C C 1
ATOM 1878 O O . THR C 1 32 ? -24.251 -2.144 -65.847 1.00 23.07 481 THR C O 1
ATOM 1882 N N . ASN C 1 33 ? -25.285 -3.560 -67.251 1.00 21.27 482 ASN C N 1
ATOM 1883 C CA . ASN C 1 33 ? -25.407 -4.625 -66.258 1.00 21.51 482 ASN C CA 1
ATOM 1884 C C . ASN C 1 33 ? -24.081 -5.215 -65.820 1.00 22.95 482 ASN C C 1
ATOM 1885 O O . ASN C 1 33 ? -23.992 -5.797 -64.741 1.00 24.02 482 ASN C O 1
ATOM 1890 N N . GLU C 1 34 ? -23.057 -5.063 -66.652 1.00 22.77 483 GLU C N 1
ATOM 1891 C CA . GLU C 1 34 ? -21.715 -5.451 -66.260 1.00 25.21 483 GLU C CA 1
ATOM 1892 C C . GLU C 1 34 ? -21.223 -4.544 -65.141 1.00 23.86 483 GLU C C 1
ATOM 1893 O O . GLU C 1 34 ? -20.628 -5.025 -64.169 1.00 21.19 483 GLU C O 1
ATOM 1899 N N . LYS C 1 35 ? -21.484 -3.243 -65.278 1.00 22.15 484 LYS C N 1
ATOM 1900 C CA . LYS C 1 35 ? -21.134 -2.280 -64.239 1.00 22.79 484 LYS C CA 1
ATOM 1901 C C . LYS C 1 35 ? -21.938 -2.564 -62.979 1.00 23.03 484 LYS C C 1
ATOM 1902 O O . LYS C 1 35 ? -21.392 -2.545 -61.878 1.00 21.45 484 LYS C O 1
ATOM 1908 N N . VAL C 1 36 ? -23.230 -2.844 -63.155 1.00 23.12 485 VAL C N 1
ATOM 1909 C CA . VAL C 1 36 ? -24.126 -3.108 -62.036 1.00 22.18 485 VAL C CA 1
ATOM 1910 C C . VAL C 1 36 ? -23.704 -4.361 -61.272 1.00 22.20 485 VAL C C 1
ATOM 1911 O O . VAL C 1 36 ? -23.663 -4.352 -60.044 1.00 21.02 485 VAL C O 1
ATOM 1915 N N . ASP C 1 37 ? -23.372 -5.430 -61.989 1.00 23.87 486 ASP C N 1
ATOM 1916 C CA . ASP C 1 37 ? -22.945 -6.670 -61.335 1.00 23.69 486 ASP C CA 1
ATOM 1917 C C . ASP C 1 37 ? -21.584 -6.534 -60.645 1.00 22.52 486 ASP C C 1
ATOM 1918 O O . ASP C 1 37 ? -21.364 -7.117 -59.585 1.00 19.99 486 ASP C O 1
ATOM 1923 N N . GLN C 1 38 ? -20.692 -5.736 -61.225 1.00 21.32 487 GLN C N 1
ATOM 1924 C CA . GLN C 1 38 ? -19.418 -5.445 -60.590 1.00 22.40 487 GLN C CA 1
ATOM 1925 C C . GLN C 1 38 ? -19.631 -4.641 -59.313 1.00 23.10 487 GLN C C 1
ATOM 1926 O O . GLN C 1 38 ? -19.003 -4.910 -58.292 1.00 23.21 487 GLN C O 1
ATOM 1932 N N . ASN C 1 39 ? -20.513 -3.648 -59.383 1.00 24.04 488 ASN C N 1
ATOM 1933 C CA . ASN C 1 39 ? -20.892 -2.878 -58.205 1.00 22.94 488 ASN C CA 1
ATOM 1934 C C . ASN C 1 39 ? -21.422 -3.803 -57.129 1.00 23.79 488 ASN C C 1
ATOM 1935 O O . ASN C 1 39 ? -21.013 -3.734 -55.971 1.00 22.05 488 ASN C O 1
ATOM 1940 N N . THR C 1 40 ? -22.316 -4.694 -57.519 1.00 23.51 489 THR C N 1
ATOM 1941 C CA . THR C 1 40 ? -22.822 -5.681 -56.585 1.00 24.05 489 THR C CA 1
ATOM 1942 C C . THR C 1 40 ? -21.690 -6.479 -55.939 1.00 24.18 489 THR C C 1
ATOM 1943 O O . THR C 1 40 ? -21.685 -6.652 -54.725 1.00 23.25 489 THR C O 1
ATOM 1947 N N . ALA C 1 41 ? -20.726 -6.935 -56.740 1.00 25.05 490 ALA C N 1
ATOM 1948 C CA . ALA C 1 41 ? -19.603 -7.719 -56.219 1.00 24.87 490 ALA C CA 1
ATOM 1949 C C . ALA C 1 41 ? -18.773 -6.898 -55.238 1.00 24.66 490 ALA C C 1
ATOM 1950 O O . ALA C 1 41 ? -18.357 -7.404 -54.188 1.00 23.04 490 ALA C O 1
ATOM 1952 N N . ASP C 1 42 ? -18.536 -5.635 -55.594 1.00 22.01 491 ASP C N 1
ATOM 1953 C CA . ASP C 1 42 ? -17.774 -4.714 -54.756 1.00 23.56 491 ASP C CA 1
ATOM 1954 C C . ASP C 1 42 ? -18.507 -4.352 -53.466 1.00 22.60 491 ASP C C 1
ATOM 1955 O O . ASP C 1 42 ? -17.885 -4.253 -52.410 1.00 21.51 491 ASP C O 1
ATOM 1960 N N . ILE C 1 43 ? -19.823 -4.167 -53.549 1.00 23.97 492 ILE C N 1
ATOM 1961 C CA . ILE C 1 43 ? -20.628 -3.927 -52.359 1.00 24.76 492 ILE C CA 1
ATOM 1962 C C . ILE C 1 43 ? -20.512 -5.121 -51.403 1.00 26.53 492 ILE C C 1
ATOM 1963 O O . ILE C 1 43 ? -20.329 -4.939 -50.202 1.00 26.29 492 ILE C O 1
ATOM 1968 N N . THR C 1 44 ? -20.588 -6.334 -51.946 1.00 25.85 493 THR C N 1
ATOM 1969 C CA . THR C 1 44 ? -20.492 -7.556 -51.139 1.00 26.68 493 THR C CA 1
ATOM 1970 C C . THR C 1 44 ? -19.152 -7.655 -50.404 1.00 26.86 493 THR C C 1
ATOM 1971 O O . THR C 1 44 ? -19.107 -7.954 -49.207 1.00 28.06 493 THR C O 1
ATOM 1975 N N . THR C 1 45 ? -18.067 -7.407 -51.131 1.00 25.52 494 THR C N 1
ATOM 1976 C CA . THR C 1 45 ? -16.736 -7.349 -50.544 1.00 26.45 494 THR C CA 1
ATOM 1977 C C . THR C 1 45 ? -16.672 -6.325 -49.421 1.00 26.85 494 THR C C 1
ATOM 1978 O O . THR C 1 45 ? -16.137 -6.607 -48.347 1.00 28.36 494 THR C O 1
ATOM 1982 N N . ASN C 1 46 ? -17.207 -5.135 -49.684 1.00 25.58 495 ASN C N 1
ATOM 1983 C CA . ASN C 1 46 ? -17.240 -4.077 -48.686 1.00 25.06 495 ASN C CA 1
ATOM 1984 C C . ASN C 1 46 ? -18.099 -4.421 -47.476 1.00 26.10 495 ASN C C 1
ATOM 1985 O O . ASN C 1 46 ? -17.722 -4.121 -46.345 1.00 27.90 495 ASN C O 1
ATOM 1990 N N . THR C 1 47 ? -19.245 -5.050 -47.703 1.00 26.69 496 THR C N 1
ATOM 1991 C CA . THR C 1 47 ? -20.086 -5.488 -46.594 1.00 27.08 496 THR C CA 1
ATOM 1992 C C . THR C 1 47 ? -19.289 -6.400 -45.669 1.00 27.23 496 THR C C 1
ATOM 1993 O O . THR C 1 47 ? -19.302 -6.221 -44.456 1.00 26.28 496 THR C O 1
ATOM 1997 N N . ASN C 1 48 ? -18.566 -7.346 -46.255 1.00 27.96 497 ASN C N 1
ATOM 1998 C CA . ASN C 1 48 ? -17.771 -8.291 -45.488 1.00 28.36 497 ASN C CA 1
ATOM 1999 C C . ASN C 1 48 ? -16.630 -7.628 -44.719 1.00 28.62 497 ASN C C 1
ATOM 2000 O O . ASN C 1 48 ? -16.376 -7.981 -43.566 1.00 27.90 497 ASN C O 1
ATOM 2005 N N . SER C 1 49 ? -15.951 -6.673 -45.354 1.00 26.63 498 SER C N 1
ATOM 2006 C CA . SER C 1 49 ? -14.915 -5.887 -44.680 1.00 25.76 498 SER C CA 1
ATOM 2007 C C . SER C 1 49 ? -15.491 -5.089 -43.518 1.00 25.52 498 SER C C 1
ATOM 2008 O O . SER C 1 49 ? -14.885 -5.030 -42.445 1.00 25.91 498 SER C O 1
ATOM 2011 N N . ILE C 1 50 ? -16.653 -4.476 -43.742 1.00 24.20 499 ILE C N 1
ATOM 2012 C CA . ILE C 1 50 ? -17.325 -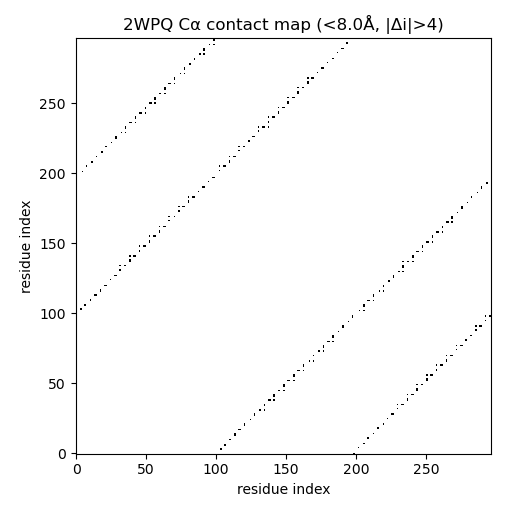3.657 -42.725 1.00 23.56 499 ILE C CA 1
ATOM 2013 C C . ILE C 1 50 ? -17.749 -4.506 -41.531 1.00 25.44 499 ILE C C 1
ATOM 2014 O O . ILE C 1 50 ? -17.589 -4.107 -40.374 1.00 24.41 499 ILE C O 1
ATOM 2019 N N . ASN C 1 51 ? -18.288 -5.682 -41.828 1.00 26.73 500 ASN C N 1
ATOM 2020 C CA . ASN C 1 51 ? -18.726 -6.606 -40.801 1.00 27.18 500 ASN C CA 1
ATOM 2021 C C . ASN C 1 51 ? -17.559 -7.067 -39.938 1.00 27.63 500 ASN C C 1
ATOM 2022 O O . ASN C 1 51 ? -17.685 -7.169 -38.718 1.00 28.25 500 ASN C O 1
ATOM 2027 N N . GLN C 1 52 ? -16.425 -7.335 -40.580 1.00 25.90 501 GLN C N 1
ATOM 2028 C CA . GLN C 1 52 ? -15.210 -7.692 -39.870 1.00 25.30 501 GLN C CA 1
ATOM 2029 C C . GLN C 1 52 ? -14.702 -6.521 -39.047 1.00 24.30 501 GLN C C 1
ATOM 2030 O O . GLN C 1 52 ? -14.307 -6.692 -37.905 1.00 23.17 501 GLN C O 1
ATOM 2036 N N . ASN C 1 53 ? -14.689 -5.334 -39.640 1.00 22.44 502 ASN C N 1
ATOM 2037 C CA . ASN C 1 53 ? -14.179 -4.164 -38.940 1.00 21.82 502 ASN C CA 1
ATOM 2038 C C . ASN C 1 53 ? -15.048 -3.824 -37.740 1.00 22.33 502 ASN C C 1
ATOM 2039 O O . ASN C 1 53 ? -14.537 -3.520 -36.670 1.00 23.54 502 ASN C O 1
ATOM 2044 N N . THR C 1 54 ? -16.358 -3.897 -37.924 1.00 22.45 503 THR C N 1
ATOM 2045 C CA . THR C 1 54 ? -17.304 -3.683 -36.837 1.00 24.77 503 THR C CA 1
ATOM 2046 C C . THR C 1 54 ? -17.039 -4.625 -35.655 1.00 26.41 503 THR C C 1
ATOM 2047 O O . THR C 1 54 ? -17.049 -4.201 -34.501 1.00 25.78 503 THR C O 1
ATOM 2051 N N . THR C 1 55 ? -16.806 -5.899 -35.954 1.00 26.36 504 THR C N 1
ATOM 2052 C CA . THR C 1 55 ? -16.482 -6.891 -34.928 1.00 27.69 504 THR C CA 1
ATOM 2053 C C . THR C 1 55 ? -15.182 -6.550 -34.206 1.00 27.66 504 THR C C 1
ATOM 2054 O O . THR C 1 55 ? -15.139 -6.534 -32.976 1.00 27.30 504 THR C O 1
ATOM 2058 N N . ASP C 1 56 ? -14.138 -6.266 -34.986 1.00 26.53 505 ASP C N 1
ATOM 2059 C CA . ASP C 1 56 ? -12.820 -5.917 -34.450 1.00 26.89 505 ASP C CA 1
ATOM 2060 C C . ASP C 1 56 ? -12.841 -4.650 -33.600 1.00 26.42 505 ASP C C 1
ATOM 2061 O O . ASP C 1 56 ? -12.147 -4.577 -32.580 1.00 27.17 505 ASP C O 1
ATOM 2066 N N . ILE C 1 57 ? -13.628 -3.661 -34.019 1.00 24.80 506 ILE C N 1
ATOM 2067 C CA . ILE C 1 57 ? -13.834 -2.446 -33.223 1.00 24.60 506 ILE C CA 1
ATOM 2068 C C . ILE C 1 57 ? -14.483 -2.792 -31.885 1.00 26.08 506 ILE C C 1
ATOM 2069 O O . ILE C 1 57 ? -14.065 -2.296 -30.842 1.00 25.42 506 ILE C O 1
ATOM 2074 N N . ALA C 1 58 ? -15.507 -3.644 -31.933 1.00 27.41 507 ALA C N 1
ATOM 2075 C CA . ALA C 1 58 ? -16.236 -4.062 -30.740 1.00 27.58 507 ALA C CA 1
ATOM 2076 C C . ALA C 1 58 ? -15.297 -4.765 -29.773 1.00 28.69 507 ALA C C 1
ATOM 2077 O O . ALA C 1 58 ? -15.304 -4.483 -28.572 1.00 28.87 507 ALA C O 1
ATOM 2079 N N . THR C 1 59 ? -14.491 -5.674 -30.314 1.00 26.85 508 THR C N 1
ATOM 2080 C CA . THR C 1 59 ? -13.453 -6.354 -29.549 1.00 25.89 508 THR C CA 1
ATOM 2081 C C . THR C 1 59 ? -12.479 -5.371 -28.922 1.00 25.55 508 THR C C 1
ATOM 2082 O O . THR C 1 59 ? -12.161 -5.466 -27.731 1.00 22.87 508 THR C O 1
ATOM 2086 N N . ASN C 1 60 ? -12.013 -4.418 -29.724 1.00 24.98 509 ASN C N 1
ATOM 2087 C CA . ASN C 1 60 ? -11.106 -3.394 -29.230 1.00 22.86 509 ASN C CA 1
ATOM 2088 C C . ASN C 1 60 ? -11.755 -2.494 -28.197 1.00 24.21 509 ASN C C 1
ATOM 2089 O O . ASN C 1 60 ? -11.109 -2.088 -27.233 1.00 25.87 509 ASN C O 1
ATOM 2094 N N . THR C 1 61 ? -13.019 -2.162 -28.421 1.00 22.81 510 THR C N 1
ATOM 2095 C CA . THR C 1 61 ? -13.752 -1.305 -27.506 1.00 22.75 510 THR C CA 1
ATOM 2096 C C . THR C 1 61 ? -13.852 -1.965 -26.135 1.00 23.27 510 THR C C 1
ATOM 2097 O O . THR C 1 61 ? -13.594 -1.338 -25.111 1.00 23.78 510 THR C O 1
ATOM 2101 N N . THR C 1 62 ? -14.197 -3.247 -26.140 1.00 23.85 511 THR C N 1
ATOM 2102 C CA . THR C 1 62 ? -14.282 -4.046 -24.929 1.00 24.03 511 THR C CA 1
ATOM 2103 C C . THR C 1 62 ? -12.955 -4.111 -24.203 1.00 23.09 511 THR C C 1
ATOM 2104 O O . THR C 1 62 ? -12.901 -3.983 -22.982 1.00 24.17 511 THR C O 1
ATOM 2108 N N . ASN C 1 63 ? -11.883 -4.322 -24.957 1.00 21.68 512 ASN C N 1
ATOM 2109 C CA . ASN C 1 63 ? -10.566 -4.438 -24.364 1.00 22.05 512 ASN C CA 1
ATOM 2110 C C . ASN C 1 63 ? -10.067 -3.136 -23.772 1.00 20.12 512 ASN C C 1
ATOM 2111 O O . ASN C 1 63 ? -9.390 -3.154 -22.748 1.00 22.10 512 ASN C O 1
ATOM 2116 N N . ILE C 1 64 ? -10.408 -2.014 -24.395 1.00 18.32 513 ILE C N 1
ATOM 2117 C CA . ILE C 1 64 ? -10.029 -0.708 -23.872 1.00 19.85 513 ILE C CA 1
ATOM 2118 C C . ILE C 1 64 ? -10.730 -0.499 -22.548 1.00 19.94 513 ILE C C 1
ATOM 2119 O O . ILE C 1 64 ? -10.118 -0.060 -21.584 1.00 21.67 513 ILE C O 1
ATOM 2124 N N . ASN C 1 65 ? -12.016 -0.823 -22.515 1.00 23.52 514 ASN C N 1
ATOM 2125 C CA . ASN C 1 65 ? -12.807 -0.706 -21.296 1.00 23.93 514 ASN C CA 1
ATOM 2126 C C . ASN C 1 65 ? -12.218 -1.558 -20.180 1.00 22.08 514 ASN C C 1
ATOM 2127 O O . ASN C 1 65 ? -12.117 -1.100 -19.045 1.00 22.28 514 ASN C O 1
ATOM 2132 N N . ASN C 1 66 ? -11.818 -2.788 -20.512 1.00 20.17 515 ASN C N 1
ATOM 2133 C CA . ASN C 1 66 ? -11.177 -3.681 -19.542 1.00 19.56 515 ASN C CA 1
ATOM 2134 C C . ASN C 1 66 ? -9.837 -3.153 -19.027 1.00 19.23 515 ASN C C 1
ATOM 2135 O O . ASN C 1 66 ? -9.564 -3.215 -17.830 1.00 17.72 515 ASN C O 1
ATOM 2140 N N . LEU C 1 67 ? -9.003 -2.630 -19.923 1.00 21.11 516 LEU C N 1
ATOM 2141 C CA . LEU C 1 67 ? -7.736 -1.990 -19.523 1.00 19.39 516 LEU C CA 1
ATOM 2142 C C . LEU C 1 67 ? -7.959 -0.736 -18.670 1.00 16.31 516 LEU C C 1
ATOM 2143 O O . LEU C 1 67 ? -7.238 -0.489 -17.697 1.00 13.93 516 LEU C O 1
ATOM 2148 N N . SER C 1 68 ? -8.953 0.054 -19.050 1.00 18.18 517 SER C N 1
ATOM 2149 C CA . SER C 1 68 ? -9.293 1.257 -18.303 1.00 16.57 517 SER C CA 1
ATOM 2150 C C . SER C 1 68 ? -9.714 0.908 -16.873 1.00 17.38 517 SER C C 1
ATOM 2151 O O . SER C 1 68 ? -9.242 1.526 -15.924 1.00 16.79 517 SER C O 1
ATOM 2154 N N . ASP C 1 69 ? -10.593 -0.085 -16.746 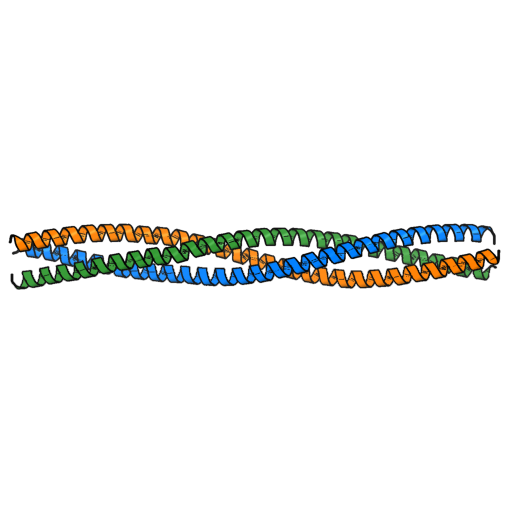1.00 19.33 518 ASP C N 1
ATOM 2155 C CA . ASP C 1 69 ? -10.962 -0.666 -15.461 1.00 22.34 518 ASP C CA 1
ATOM 2156 C C . ASP C 1 69 ? -9.731 -1.115 -14.680 1.00 20.74 518 ASP C C 1
ATOM 2157 O O . ASP C 1 69 ? -9.543 -0.719 -13.543 1.00 19.40 518 ASP C O 1
ATOM 2162 N N . SER C 1 70 ? -8.901 -1.960 -15.288 1.00 19.90 519 SER C N 1
ATOM 2163 C CA . SER C 1 70 ? -7.660 -2.383 -14.641 1.00 20.05 519 SER C CA 1
ATOM 2164 C C . SER C 1 70 ? -6.799 -1.212 -14.177 1.00 20.17 519 SER C C 1
ATOM 2165 O O . SER C 1 70 ? -6.258 -1.241 -13.077 1.00 20.82 519 SER C O 1
ATOM 2168 N N . MET C 1 71 ? -6.655 -0.191 -15.013 1.00 18.83 520 MET C N 1
ATOM 2169 C CA . MET C 1 71 ? -5.811 0.936 -14.641 1.00 20.18 520 MET C CA 1
ATOM 2170 C C . MET C 1 71 ? -6.422 1.741 -13.504 1.00 17.02 520 MET C C 1
ATOM 2171 O O . MET C 1 71 ? -5.708 2.225 -12.647 1.00 14.18 520 MET C O 1
ATOM 2176 N N . LYS C 1 72 ? -7.741 1.882 -13.497 1.00 17.48 521 LYS C N 1
ATOM 2177 C CA . LYS C 1 72 ? -8.392 2.567 -12.383 1.00 17.74 521 LYS C CA 1
ATOM 2178 C C . LYS C 1 72 ? -8.131 1.799 -11.091 1.00 13.16 521 LYS C C 1
ATOM 2179 O O . LYS C 1 72 ? -7.838 2.389 -10.063 1.00 12.78 521 LYS C O 1
ATOM 2185 N N . GLN C 1 73 ? -8.195 0.472 -11.144 1.00 13.10 522 GLN C N 1
ATOM 2186 C CA . GLN C 1 73 ? -7.915 -0.332 -9.967 1.00 14.84 522 GLN C CA 1
ATOM 2187 C C . GLN C 1 73 ? -6.464 -0.177 -9.497 1.00 16.79 522 GLN C C 1
ATOM 2188 O O . GLN C 1 73 ? -6.198 0.023 -8.308 1.00 18.35 522 GLN C O 1
ATOM 2194 N N . ILE C 1 74 ? -5.529 -0.227 -10.437 1.00 14.89 523 ILE C N 1
ATOM 2195 C CA . ILE C 1 74 ? -4.135 -0.015 -10.106 1.00 13.39 523 ILE C CA 1
ATOM 2196 C C . ILE C 1 74 ? -3.934 1.362 -9.467 1.00 10.71 523 ILE C C 1
ATOM 2197 O O . ILE C 1 74 ? -3.219 1.481 -8.478 1.00 11.53 523 ILE C O 1
ATOM 2202 N N . GLU C 1 75 ? -4.567 2.386 -10.013 1.00 16.37 524 GLU C N 1
ATOM 2203 C CA . GLU C 1 75 ? -4.438 3.723 -9.427 1.00 16.35 524 GLU C CA 1
ATOM 2204 C C . GLU C 1 75 ? -4.912 3.747 -7.969 1.00 18.33 524 GLU C C 1
ATOM 2205 O O . GLU C 1 75 ? -4.311 4.430 -7.126 1.00 16.56 524 GLU C O 1
ATOM 2211 N N . ASP C 1 76 ? -5.987 3.006 -7.682 1.00 17.80 525 ASP C N 1
ATOM 2212 C CA . ASP C 1 76 ? -6.501 2.890 -6.324 1.00 18.88 525 ASP C CA 1
ATOM 2213 C C . ASP C 1 76 ? -5.473 2.204 -5.439 1.00 16.78 525 ASP C C 1
ATOM 2214 O O . ASP C 1 76 ? -5.219 2.642 -4.323 1.00 15.97 525 ASP C O 1
ATOM 2219 N N . LYS C 1 77 ? -4.913 1.104 -5.936 1.00 19.26 526 LYS C N 1
ATOM 2220 C CA . LYS C 1 77 ? -3.908 0.360 -5.191 1.00 19.54 526 LYS C CA 1
ATOM 2221 C C . LYS C 1 77 ? -2.675 1.202 -4.909 1.00 19.25 526 LYS C C 1
ATOM 2222 O O . LYS C 1 77 ? -2.102 1.101 -3.825 1.00 17.51 526 LYS C O 1
ATOM 2228 N N . ILE C 1 78 ? -2.275 2.031 -5.874 1.00 19.13 527 ILE C N 1
ATOM 2229 C CA . ILE C 1 78 ? -1.138 2.940 -5.690 1.00 19.06 527 ILE C CA 1
ATOM 2230 C C . ILE C 1 78 ? -1.448 3.996 -4.629 1.00 19.44 527 ILE C C 1
ATOM 2231 O O . ILE C 1 78 ? -0.609 4.305 -3.787 1.00 14.32 527 ILE C O 1
ATOM 2236 N N . GLU C 1 79 ? -2.662 4.540 -4.664 1.00 18.25 528 GLU C N 1
ATOM 2237 C CA . GLU C 1 79 ? -3.089 5.477 -3.638 1.00 19.84 528 GLU C CA 1
ATOM 2238 C C . GLU C 1 79 ? -2.897 4.847 -2.261 1.00 18.82 528 GLU C C 1
ATOM 2239 O O . GLU C 1 79 ? -2.357 5.472 -1.359 1.00 17.31 528 GLU C O 1
ATOM 2245 N N . GLU C 1 80 ? -3.303 3.592 -2.107 1.00 18.72 529 GLU C N 1
ATOM 2246 C CA . GLU C 1 80 ? -3.179 2.933 -0.819 1.00 21.40 529 GLU C CA 1
ATOM 2247 C C . GLU C 1 80 ? -1.720 2.661 -0.475 1.00 18.65 529 GLU C C 1
ATOM 2248 O O . GLU C 1 80 ? -1.284 2.927 0.644 1.00 18.34 529 GLU C O 1
ATOM 2254 N N . ILE C 1 81 ? -0.988 2.112 -1.440 1.00 18.26 530 ILE C N 1
ATOM 2255 C CA . ILE C 1 81 ? 0.440 1.834 -1.279 1.00 17.30 530 ILE C CA 1
ATOM 2256 C C . ILE C 1 81 ? 1.200 3.053 -0.785 1.00 16.59 530 ILE C C 1
ATOM 2257 O O . ILE C 1 81 ? 2.027 2.953 0.128 1.00 18.13 530 ILE C O 1
ATOM 2262 N N . LEU C 1 82 ? 0.908 4.196 -1.389 1.00 18.04 531 LEU C N 1
ATOM 2263 C CA . LEU C 1 82 ? 1.542 5.452 -1.015 1.00 18.94 531 LEU C CA 1
ATOM 2264 C C . LEU C 1 82 ? 1.199 5.851 0.418 1.00 23.27 531 LEU C C 1
ATOM 2265 O O . LEU C 1 82 ? 2.044 6.398 1.132 1.00 21.98 531 LEU C O 1
ATOM 2270 N N . SER C 1 83 ? -0.042 5.576 0.830 1.00 24.37 532 SER C N 1
ATOM 2271 C CA . SER C 1 83 ? -0.453 5.750 2.223 1.00 24.56 532 SER C CA 1
ATOM 2272 C C . SER C 1 83 ? 0.317 4.833 3.155 1.00 21.67 532 SER C C 1
ATOM 2273 O O . SER C 1 83 ? 0.790 5.270 4.199 1.00 21.39 532 SER C O 1
ATOM 2276 N N . LYS C 1 84 ? 0.420 3.560 2.789 1.00 19.43 533 LYS C N 1
ATOM 2277 C CA . LYS C 1 84 ? 1.160 2.610 3.594 1.00 20.14 533 LYS C CA 1
ATOM 2278 C C . LYS C 1 84 ? 2.604 3.085 3.771 1.00 19.78 533 LYS C C 1
ATOM 2279 O O . LYS C 1 84 ? 3.152 2.999 4.863 1.00 16.73 533 LYS C O 1
ATOM 2285 N N . ILE C 1 85 ? 3.186 3.632 2.707 1.00 20.88 534 ILE C N 1
ATOM 2286 C CA . ILE C 1 85 ? 4.569 4.118 2.733 1.00 21.13 534 ILE C CA 1
ATOM 2287 C C . ILE C 1 85 ? 4.753 5.389 3.586 1.00 21.93 534 ILE C C 1
ATOM 2288 O O . ILE C 1 85 ? 5.712 5.456 4.360 1.00 21.43 534 ILE C O 1
ATOM 2293 N N . TYR C 1 86 ? 3.852 6.373 3.485 1.00 21.04 535 TYR C N 1
ATOM 2294 C CA . TYR C 1 86 ? 3.904 7.532 4.394 1.00 21.82 535 TYR C CA 1
ATOM 2295 C C . TYR C 1 86 ? 3.888 7.040 5.832 1.00 21.03 535 TYR C C 1
ATOM 2296 O O . TYR C 1 86 ? 4.700 7.470 6.643 1.00 18.23 535 TYR C O 1
ATOM 2305 N N . HIS C 1 87 ? 2.969 6.128 6.148 1.00 21.14 536 HIS C N 1
ATOM 2306 C CA . HIS C 1 87 ? 2.876 5.629 7.503 1.00 19.84 536 HIS C CA 1
ATOM 2307 C C . HIS C 1 87 ? 4.160 4.930 7.937 1.00 17.30 536 HIS C C 1
ATOM 2308 O O . HIS C 1 87 ? 4.627 5.133 9.054 1.00 14.91 536 HIS C O 1
ATOM 2315 N N . ILE C 1 88 ? 4.702 4.091 7.061 1.00 17.34 537 ILE C N 1
ATOM 2316 C CA . ILE C 1 88 ? 5.930 3.358 7.345 1.00 16.19 537 ILE C CA 1
ATOM 2317 C C . ILE C 1 88 ? 7.082 4.318 7.641 1.00 16.72 537 ILE C C 1
ATOM 2318 O O . ILE C 1 88 ? 7.846 4.096 8.574 1.00 13.41 537 ILE C O 1
ATOM 2323 N N . GLU C 1 89 ? 7.172 5.404 6.873 1.00 16.56 538 GLU C N 1
ATOM 2324 C CA . GLU C 1 89 ? 8.245 6.383 7.047 1.00 20.48 538 GLU C CA 1
ATOM 2325 C C . GLU C 1 89 ? 8.101 7.111 8.369 1.00 19.15 538 GLU C C 1
ATOM 2326 O O . GLU C 1 89 ? 9.088 7.372 9.038 1.00 20.51 538 GLU C O 1
ATOM 2332 N N . ASN C 1 90 ? 6.865 7.439 8.735 1.00 20.47 539 ASN C N 1
ATOM 2333 C CA . ASN C 1 90 ? 6.580 7.991 10.056 1.00 20.01 539 ASN C CA 1
ATOM 2334 C C . ASN C 1 90 ? 7.034 7.066 11.174 1.00 17.79 539 ASN C C 1
ATOM 2335 O O . ASN C 1 90 ? 7.673 7.505 12.120 1.00 18.29 539 ASN C O 1
ATOM 2340 N N . GLU C 1 91 ? 6.707 5.783 11.067 1.00 16.10 540 GLU C N 1
ATOM 2341 C CA . GLU C 1 91 ? 7.105 4.844 12.089 1.00 14.29 540 GLU C CA 1
ATOM 2342 C C . GLU C 1 91 ? 8.631 4.798 12.187 1.00 11.23 540 GLU C C 1
ATOM 2343 O O . GLU C 1 91 ? 9.199 4.852 13.281 1.00 13.37 540 GLU C O 1
ATOM 2349 N N . ILE C 1 92 ? 9.289 4.689 11.045 1.00 13.64 541 ILE C N 1
ATOM 2350 C CA . ILE C 1 92 ? 10.749 4.602 11.026 1.00 14.33 541 ILE C CA 1
ATOM 2351 C C . ILE C 1 92 ? 11.380 5.853 11.656 1.00 18.08 541 ILE C C 1
ATOM 2352 O O . ILE C 1 92 ? 12.286 5.751 12.477 1.00 19.43 541 ILE C O 1
ATOM 2357 N N . ALA C 1 93 ? 10.884 7.027 11.285 1.00 20.13 542 ALA C N 1
ATOM 2358 C CA . ALA C 1 93 ? 11.324 8.271 11.930 1.00 21.60 542 ALA C CA 1
ATOM 2359 C C . ALA C 1 93 ? 11.196 8.166 13.461 1.00 23.46 542 ALA C C 1
ATOM 2360 O O . ALA C 1 93 ? 12.136 8.480 14.192 1.00 23.12 542 ALA C O 1
ATOM 2362 N N . ARG C 1 94 ? 10.045 7.684 13.934 1.00 24.38 543 ARG C N 1
ATOM 2363 C CA . ARG C 1 94 ? 9.811 7.519 15.370 1.00 25.07 543 ARG C CA 1
ATOM 2364 C C . ARG C 1 94 ? 10.818 6.565 16.000 1.00 24.73 543 ARG C C 1
ATOM 2365 O O . ARG C 1 94 ? 11.352 6.849 17.073 1.00 23.61 543 ARG C O 1
ATOM 2373 N N . ILE C 1 95 ? 11.072 5.440 15.326 1.00 21.70 544 ILE C N 1
ATOM 2374 C CA . ILE C 1 95 ? 12.017 4.439 15.813 1.00 22.31 544 ILE C CA 1
ATOM 2375 C C . ILE C 1 95 ? 13.418 5.026 15.923 1.00 22.88 544 ILE C C 1
ATOM 2376 O O . ILE C 1 95 ? 14.095 4.836 16.926 1.00 21.78 544 ILE C O 1
ATOM 2381 N N . LYS C 1 96 ? 13.836 5.753 14.892 1.00 24.90 545 LYS C N 1
ATOM 2382 C CA . LYS C 1 96 ? 15.148 6.390 14.880 1.00 27.07 545 LYS C CA 1
ATOM 2383 C C . LYS C 1 96 ? 15.342 7.333 16.069 1.00 29.15 545 LYS C C 1
ATOM 2384 O O . LYS C 1 96 ? 16.428 7.390 16.641 1.00 28.09 545 LYS C O 1
ATOM 2390 N N . LYS C 1 97 ? 14.283 8.062 16.429 1.00 31.66 546 LYS C N 1
ATOM 2391 C CA . LYS C 1 97 ? 14.302 8.975 17.581 1.00 33.26 546 LYS C CA 1
ATOM 2392 C C . LYS C 1 97 ? 14.330 8.246 18.933 1.00 36.02 546 LYS C C 1
ATOM 2393 O O . LYS C 1 97 ? 14.712 8.835 19.944 1.00 39.35 546 LYS C O 1
ATOM 2399 N N . LEU C 1 98 ? 13.927 6.977 18.951 1.00 37.49 547 LEU C N 1
ATOM 2400 C CA . LEU C 1 98 ? 13.866 6.187 20.187 1.00 39.37 547 LEU C CA 1
ATOM 2401 C C . LEU C 1 98 ? 15.083 5.292 20.397 1.00 40.91 547 LEU C C 1
ATOM 2402 O O . LEU C 1 98 ? 15.225 4.697 21.463 1.00 43.86 547 LEU C O 1
ATOM 2407 N N . ILE C 1 99 ? 15.948 5.178 19.392 1.00 42.12 548 ILE C N 1
ATOM 2408 C CA . ILE C 1 99 ? 17.157 4.364 19.521 1.00 43.21 548 ILE C CA 1
ATOM 2409 C C . ILE C 1 99 ? 18.401 5.254 19.573 1.00 44.76 548 ILE C C 1
ATOM 2410 O O . ILE C 1 99 ? 19.526 4.760 19.656 1.00 45.21 548 ILE C O 1
#

Sequence (297 aa):
MKQIEDKIEEILSKIYHIENEIARIKKLIFDTNEKVDQNTADITTNTNSINQNTTDIATNTTNINNLSDSMKQIEDKIEEILSKIYHIENEIARIKKLIMKQIEDKIEEILSKIYHIENEIARIKKLIFDTNEKVDQNTADITTNTNSINQNTTDIATNTTNINNLSDSMKQIEDKIEEILSKIYHIENEIARIKKLIMKQIEDKIEEILSKIYHIENEIARIKKLIFDTNEKVDQNTADITTNTNSINQNTTDIATNTTNINNLSDSMKQIEDKIEEILSKIYHIENEIARIKKLI

Secondary structure (DSSP, 8-state):
-HHHHHHHHHHHHHHHHHHHHHHHHHHHHHHHHHHHHHHHHHHHHHHHHHHHHHHHHHHHHHHHHHHHHHHHHHHHHHHHHHHHHHHHHHHHHHHHHH-/--HHHHHHHHHHHHHHHHHHHHHHHHHHHHHHHHHHHHHHHHHHHHHHHHHHHHHHHHHHHHHHHHHHHHHHHHHHHHHHHHHHHHHHHHHHHHHHHH-/-HHHHHHHHHHHHHHHHHHHHHHHHHHHHHHHHHHHHHHHHHHHHHHHHHHHHHHHHHHHHHHHHHHHHHHHHHHHHHHHHHHHHHHHHHHHHHHHHH-

GO terms:
  GO:0009279 cell outer membrane (C, EXP)
  GO:0009986 cell surface (C, EXP)

CATH classification: 1.20.5.170

Solvent-accessible surface area: 17545 Å² total; per-residue (Å²): 64,149,127,8,79,58,70,13,106,105,0,66,70,71,5,144,104,2,60,42,30,10,46,140,2,67,125,84,5,110,49,7,19,125,74,0,73,104,6,57,48,53,8,74,83,10,47,95,34,7,87,107,6,64,82,44,8,57,72,5,51,75,55,5,78,86,15,49,84,29,5,128,112,6,74,61,80,4,120,58,0,55,70,67,3,144,104,3,65,57,23,8,47,127,3,97,166,124,82,142,164,110,12,38,70,37,2,109,68,0,66,72,62,3,141,94,2,69,51,17,8,58,124,1,97,70,56,12,123,74,5,28,99,74,0,74,106,5,56,53,49,7,75,83,9,45,90,36,7,87,96,9,63,79,48,6,57,71,7,51,76,52,6,88,86,17,53,90,31,6,110,98,5,61,55,74,7,109,102,2,37,76,77,1,146,84,1,63,56,16,7,47,120,4,98,174,121,91,118,169,135,18,82,74,56,2,81,84,3,32,57,90,1,131,111,10,55,45,46,8,60,148,3,66,139,63,4,107,64,6,21,124,80,0,72,98,6,57,49,50,6,74,83,9,47,90,38,7,83,101,8,62,79,45,6,56,70,5,50,74,55,5,90,85,14,26,74,29,4,133,83,4,66,86,87,12,110,103,0,63,66,66,7,147,93,3,58,46,15,3,46,110,3,98,169,117,88